Protein AF-A0A9X2M9E7-F1 (afdb_monomer_lite)

Radius of gyration: 37.46 Å; chains: 1; bounding box: 114×70×85 Å

Structure (mmCIF, N/CA/C/O backbone):
data_AF-A0A9X2M9E7-F1
#
_entry.id   AF-A0A9X2M9E7-F1
#
loop_
_atom_site.group_PDB
_atom_site.id
_atom_site.type_symbol
_atom_site.label_atom_id
_atom_site.label_alt_id
_atom_site.label_comp_id
_atom_site.label_asym_id
_atom_site.label_entity_id
_atom_site.label_seq_id
_atom_site.pdbx_PDB_ins_code
_atom_site.Cartn_x
_atom_site.Cartn_y
_atom_site.Cartn_z
_atom_site.occupancy
_atom_site.B_iso_or_equiv
_atom_site.auth_seq_id
_atom_site.auth_comp_id
_atom_site.auth_asym_id
_atom_site.auth_atom_id
_atom_site.pdbx_PDB_model_num
ATOM 1 N N . MET A 1 1 ? 12.860 -23.057 -0.810 1.00 58.31 1 MET A N 1
ATOM 2 C CA . MET A 1 1 ? 12.797 -21.953 0.177 1.00 58.31 1 MET A CA 1
ATOM 3 C C . MET A 1 1 ? 12.255 -20.711 -0.508 1.00 58.31 1 MET A C 1
ATOM 5 O O . MET A 1 1 ? 12.483 -20.559 -1.701 1.00 58.31 1 MET A O 1
ATOM 9 N N . LYS A 1 2 ? 11.505 -19.858 0.196 1.00 61.06 2 LYS A N 1
ATOM 10 C CA . LYS A 1 2 ? 10.948 -18.633 -0.393 1.00 61.06 2 LYS A CA 1
ATOM 11 C C . LYS A 1 2 ? 12.079 -17.612 -0.571 1.00 61.06 2 LYS A C 1
ATOM 13 O O . LYS A 1 2 ? 12.650 -17.174 0.416 1.00 61.06 2 LYS A O 1
ATOM 18 N N . TYR A 1 3 ? 12.412 -17.268 -1.815 1.00 82.88 3 TYR A N 1
ATOM 19 C CA . TYR A 1 3 ? 13.496 -16.324 -2.141 1.00 82.88 3 TYR A CA 1
ATOM 20 C C . TYR A 1 3 ? 13.082 -14.849 -2.007 1.00 82.88 3 TYR A C 1
ATOM 22 O O . TYR A 1 3 ? 13.925 -13.951 -2.078 1.00 82.88 3 TYR A O 1
ATOM 30 N N . THR A 1 4 ? 11.784 -14.598 -1.813 1.00 89.44 4 THR A N 1
ATOM 31 C CA . THR A 1 4 ? 11.206 -13.260 -1.712 1.00 89.44 4 THR A CA 1
ATOM 32 C C . THR A 1 4 ? 10.439 -13.057 -0.409 1.00 89.44 4 THR A C 1
ATOM 34 O O . THR A 1 4 ? 9.722 -13.942 0.066 1.00 89.44 4 THR A O 1
ATOM 37 N N . ILE A 1 5 ? 10.555 -11.857 0.154 1.00 91.25 5 ILE A N 1
ATOM 38 C CA . ILE A 1 5 ? 9.806 -11.391 1.326 1.00 91.25 5 ILE A CA 1
ATOM 39 C C . ILE A 1 5 ? 9.045 -10.140 0.902 1.00 91.25 5 ILE A C 1
ATOM 41 O O . ILE A 1 5 ? 9.635 -9.241 0.310 1.00 91.25 5 ILE A O 1
ATOM 45 N N . GLU A 1 6 ? 7.729 -10.118 1.125 1.00 90.75 6 GLU A N 1
ATOM 46 C CA . GLU A 1 6 ? 6.839 -9.043 0.651 1.00 90.75 6 GLU A CA 1
ATOM 47 C C . GLU A 1 6 ? 6.949 -8.749 -0.865 1.00 90.75 6 GLU A C 1
ATOM 49 O O . GLU A 1 6 ? 6.710 -7.644 -1.342 1.00 90.75 6 GLU A O 1
ATOM 54 N N . GLY A 1 7 ? 7.335 -9.754 -1.660 1.00 89.19 7 GLY A N 1
ATOM 55 C CA . GLY A 1 7 ? 7.556 -9.608 -3.104 1.00 89.19 7 GLY A CA 1
ATOM 56 C C . GLY A 1 7 ? 8.903 -8.986 -3.495 1.00 89.19 7 GLY A C 1
ATOM 57 O O . GLY A 1 7 ? 9.123 -8.753 -4.680 1.00 89.19 7 GLY A O 1
ATOM 58 N N . PHE A 1 8 ? 9.808 -8.762 -2.539 1.00 93.12 8 PHE A N 1
ATOM 59 C CA . PHE A 1 8 ? 11.168 -8.274 -2.779 1.00 93.12 8 PHE A CA 1
ATOM 60 C C . PHE A 1 8 ? 12.196 -9.392 -2.632 1.00 93.12 8 PHE A C 1
ATOM 62 O O . PHE A 1 8 ? 12.058 -10.266 -1.775 1.00 93.12 8 PHE A O 1
ATOM 69 N N . ASN A 1 9 ? 13.248 -9.354 -3.449 1.00 91.94 9 ASN A N 1
ATOM 70 C CA . ASN A 1 9 ? 14.353 -10.301 -3.393 1.00 91.94 9 ASN A CA 1
ATOM 71 C C . ASN A 1 9 ? 15.085 -10.183 -2.045 1.00 91.94 9 ASN A C 1
ATOM 73 O O . ASN A 1 9 ? 15.635 -9.131 -1.705 1.00 91.94 9 ASN A O 1
ATOM 77 N N . GLN A 1 10 ? 15.105 -11.278 -1.279 1.00 91.00 10 GLN A N 1
ATOM 78 C CA . GLN A 1 10 ? 15.630 -11.286 0.087 1.00 91.00 10 GLN A CA 1
ATOM 79 C C . GLN A 1 10 ? 17.121 -10.929 0.140 1.00 91.00 10 GLN A C 1
ATOM 81 O O . GLN A 1 10 ? 17.551 -10.189 1.025 1.00 91.00 10 GLN A O 1
ATOM 86 N N . ARG A 1 11 ? 17.918 -11.410 -0.821 1.00 90.25 11 ARG A N 1
ATOM 87 C CA . ARG A 1 11 ? 19.362 -11.142 -0.874 1.00 90.25 11 ARG A CA 1
ATOM 88 C C . ARG A 1 11 ? 19.640 -9.660 -1.112 1.00 90.25 11 ARG A C 1
ATOM 90 O O . ARG A 1 11 ? 20.498 -9.085 -0.444 1.00 90.25 11 ARG A O 1
ATOM 97 N N . ASN A 1 12 ? 18.890 -9.034 -2.015 1.00 91.62 12 ASN A N 1
ATOM 98 C CA . ASN A 1 12 ? 19.048 -7.612 -2.323 1.00 91.62 12 ASN A CA 1
ATOM 99 C C . ASN A 1 12 ? 18.533 -6.725 -1.181 1.00 91.62 12 ASN A C 1
ATOM 101 O O . ASN A 1 12 ? 19.152 -5.708 -0.873 1.00 91.62 12 ASN A O 1
ATOM 105 N N . ALA A 1 13 ? 17.462 -7.136 -0.495 1.00 92.62 13 ALA A N 1
ATOM 106 C CA . ALA A 1 13 ? 16.990 -6.464 0.714 1.00 92.62 13 ALA A CA 1
ATOM 107 C C . ALA A 1 13 ? 18.061 -6.461 1.820 1.00 92.62 13 ALA A C 1
ATOM 109 O O . ALA A 1 13 ? 18.354 -5.403 2.381 1.00 92.62 13 ALA A O 1
ATOM 110 N N . ILE A 1 14 ? 18.711 -7.608 2.062 1.00 92.44 14 ILE A N 1
ATOM 111 C CA . ILE A 1 14 ? 19.824 -7.727 3.017 1.00 92.44 14 ILE A CA 1
ATOM 112 C C . ILE A 1 14 ? 20.997 -6.831 2.601 1.00 92.44 14 ILE A C 1
ATOM 114 O O . ILE A 1 14 ? 21.521 -6.095 3.433 1.00 92.44 14 ILE A O 1
ATOM 118 N N . ALA A 1 15 ? 21.375 -6.829 1.317 1.00 91.69 15 ALA A N 1
ATOM 119 C CA . ALA A 1 15 ? 22.463 -5.986 0.808 1.00 91.69 15 ALA A CA 1
ATOM 120 C C . ALA A 1 15 ? 22.195 -4.480 0.997 1.00 91.69 15 ALA A C 1
ATOM 122 O O . ALA A 1 15 ? 23.121 -3.698 1.204 1.00 91.69 15 ALA A O 1
ATOM 123 N N . LEU A 1 16 ? 20.927 -4.066 0.964 1.00 92.12 16 LEU A N 1
ATOM 124 C CA . LEU A 1 16 ? 20.515 -2.687 1.231 1.00 92.12 16 LEU A CA 1
ATOM 125 C C . LEU A 1 16 ? 20.351 -2.381 2.730 1.00 92.12 16 LEU A C 1
ATOM 127 O O . LEU A 1 16 ? 20.231 -1.206 3.098 1.00 92.12 16 LEU A O 1
ATOM 131 N N . GLY A 1 17 ? 20.401 -3.401 3.591 1.00 93.50 17 GLY A N 1
ATOM 132 C CA . GLY A 1 17 ? 20.193 -3.306 5.035 1.00 93.50 17 GLY A CA 1
ATOM 133 C C . GLY A 1 17 ? 18.723 -3.165 5.438 1.00 93.50 17 GLY A C 1
ATOM 134 O O . GLY A 1 17 ? 18.443 -2.639 6.513 1.00 93.50 17 GLY A O 1
ATOM 135 N N . LEU A 1 18 ? 17.785 -3.562 4.575 1.00 95.19 18 LEU A N 1
ATOM 136 C CA . LEU A 1 18 ? 16.352 -3.468 4.856 1.00 95.19 18 LEU A CA 1
ATOM 137 C C . LEU A 1 18 ? 15.923 -4.585 5.809 1.00 95.19 18 LEU A C 1
ATOM 139 O O . LEU A 1 18 ? 16.242 -5.755 5.587 1.00 95.19 18 LEU A O 1
ATOM 143 N N . ASN A 1 19 ? 15.189 -4.220 6.857 1.00 93.81 19 ASN A N 1
ATOM 144 C CA . ASN A 1 19 ? 14.591 -5.174 7.788 1.00 93.81 19 ASN A CA 1
ATOM 145 C C . ASN A 1 19 ? 13.160 -5.561 7.354 1.00 93.81 19 ASN A C 1
ATOM 147 O O . ASN A 1 19 ? 12.635 -5.065 6.359 1.00 93.81 19 ASN A O 1
ATOM 151 N N . SER A 1 20 ? 12.509 -6.457 8.098 1.00 92.25 20 SER A N 1
ATOM 152 C CA . SER A 1 20 ? 11.133 -6.877 7.801 1.00 92.25 20 SER A CA 1
ATOM 153 C C . SER A 1 20 ? 10.124 -5.724 7.865 1.00 92.25 20 SER A C 1
ATOM 155 O O . SER A 1 20 ? 9.244 -5.649 7.014 1.00 92.25 20 SER A O 1
ATOM 157 N N . GLU A 1 21 ? 10.264 -4.800 8.819 1.00 93.69 21 GLU A N 1
ATOM 158 C CA . GLU A 1 21 ? 9.383 -3.628 8.944 1.00 93.69 21 GLU A CA 1
ATOM 159 C C . GLU A 1 21 ? 9.506 -2.683 7.737 1.00 93.69 21 GLU A C 1
ATOM 161 O O . GLU A 1 21 ? 8.500 -2.175 7.238 1.00 93.69 21 GLU A O 1
ATOM 166 N N . ASP A 1 22 ? 10.730 -2.485 7.238 1.00 94.75 22 ASP A N 1
ATOM 167 C CA . ASP A 1 22 ? 11.029 -1.687 6.051 1.00 94.75 22 ASP A CA 1
ATOM 168 C C . ASP A 1 22 ? 10.346 -2.293 4.820 1.00 94.75 22 ASP A C 1
ATOM 170 O O . ASP A 1 22 ? 9.753 -1.568 4.020 1.00 94.75 22 ASP A O 1
ATOM 174 N N . LEU A 1 23 ? 10.409 -3.623 4.675 1.00 94.75 23 LEU A N 1
ATOM 175 C CA . LEU A 1 23 ? 9.797 -4.342 3.557 1.00 94.75 23 LEU A CA 1
ATOM 176 C C . LEU A 1 23 ? 8.268 -4.307 3.616 1.00 94.75 23 LEU A C 1
ATOM 178 O O . LEU A 1 23 ? 7.643 -4.096 2.580 1.00 94.75 23 LEU A O 1
ATOM 182 N N . VAL A 1 24 ? 7.670 -4.439 4.804 1.00 94.62 24 VAL A N 1
ATOM 183 C CA . VAL A 1 24 ? 6.215 -4.305 4.992 1.00 94.62 24 VAL A CA 1
ATOM 184 C C . VAL A 1 24 ? 5.750 -2.899 4.610 1.00 94.62 24 VAL A C 1
ATOM 186 O O . VAL A 1 24 ? 4.804 -2.752 3.834 1.00 94.62 24 VAL A O 1
ATOM 189 N N . LEU A 1 25 ? 6.441 -1.851 5.079 1.00 94.00 25 LEU A N 1
ATOM 190 C CA . LEU A 1 25 ? 6.093 -0.472 4.721 1.00 94.00 25 LEU A CA 1
ATOM 191 C C . LEU A 1 25 ? 6.273 -0.221 3.220 1.00 94.00 25 LEU A C 1
ATOM 193 O O . LEU A 1 25 ? 5.420 0.406 2.587 1.00 94.00 25 LEU A O 1
ATOM 197 N N . LEU A 1 26 ? 7.374 -0.706 2.640 1.00 94.25 26 LEU A N 1
ATOM 198 C CA . LEU A 1 26 ? 7.638 -0.570 1.211 1.00 94.25 26 LEU A CA 1
ATOM 199 C C . LEU A 1 26 ? 6.573 -1.284 0.380 1.00 94.25 26 LEU A C 1
ATOM 201 O O . LEU A 1 26 ? 6.133 -0.742 -0.633 1.00 94.25 26 LEU A O 1
ATOM 205 N N . ARG A 1 27 ? 6.140 -2.473 0.807 1.00 93.94 27 ARG A N 1
ATOM 206 C CA . ARG A 1 27 ? 5.112 -3.234 0.104 1.00 93.94 27 ARG A CA 1
ATOM 207 C C . ARG A 1 27 ? 3.782 -2.507 0.104 1.00 93.94 27 ARG A C 1
ATOM 209 O O . ARG A 1 27 ? 3.240 -2.255 -0.970 1.00 93.94 27 ARG A O 1
ATOM 216 N N . TRP A 1 28 ? 3.335 -2.087 1.284 1.00 92.88 28 TRP A N 1
ATOM 217 C CA . TRP A 1 28 ? 2.144 -1.259 1.431 1.00 92.88 28 TRP A CA 1
ATOM 218 C C . TRP A 1 28 ? 2.205 -0.021 0.533 1.00 92.88 28 TRP A C 1
ATOM 220 O O . TRP A 1 28 ? 1.253 0.275 -0.180 1.00 92.88 28 TRP A O 1
ATOM 230 N N . PHE A 1 29 ? 3.351 0.666 0.481 1.00 91.38 29 PHE A N 1
ATOM 231 C CA . PHE A 1 29 ? 3.513 1.840 -0.375 1.00 91.38 29 PHE A CA 1
ATOM 232 C C . PHE A 1 29 ? 3.374 1.504 -1.868 1.00 91.38 29 PHE A C 1
ATOM 234 O O . PHE A 1 29 ? 2.760 2.261 -2.617 1.00 91.38 29 PHE A O 1
ATOM 241 N N . VAL A 1 30 ? 3.949 0.389 -2.325 1.00 89.94 30 VAL A N 1
ATOM 242 C CA . VAL A 1 30 ? 3.883 -0.044 -3.732 1.00 89.94 30 VAL A CA 1
ATOM 243 C C . VAL A 1 30 ? 2.468 -0.432 -4.148 1.00 89.94 30 VAL A C 1
ATOM 245 O O . VAL A 1 30 ? 2.085 -0.154 -5.288 1.00 89.94 30 VAL A O 1
ATOM 248 N N . ASP A 1 31 ? 1.714 -1.053 -3.246 1.00 87.12 31 ASP A N 1
ATOM 249 C CA . ASP A 1 31 ? 0.319 -1.405 -3.485 1.00 87.12 31 ASP A CA 1
ATOM 250 C C . ASP A 1 31 ? -0.552 -0.138 -3.480 1.00 87.12 31 ASP A C 1
ATOM 252 O O . ASP A 1 31 ? -1.296 0.113 -4.430 1.00 87.12 31 ASP A O 1
ATOM 256 N N . PHE A 1 32 ? -0.365 0.731 -2.483 1.00 83.50 32 PHE A N 1
ATOM 257 C CA . PHE A 1 32 ? -1.168 1.937 -2.301 1.00 83.50 32 PHE A CA 1
ATOM 258 C C . PHE A 1 32 ? -0.888 3.032 -3.340 1.00 83.50 32 PHE A C 1
ATOM 260 O O . PHE A 1 32 ? -1.804 3.719 -3.769 1.00 83.50 32 PHE A O 1
ATOM 267 N N . LYS A 1 33 ? 0.344 3.190 -3.842 1.00 80.62 33 LYS A N 1
ATOM 268 C CA . LYS A 1 33 ? 0.655 4.243 -4.836 1.00 80.62 33 LYS A CA 1
ATOM 269 C C . LYS A 1 33 ? -0.115 4.105 -6.157 1.00 80.62 33 LYS A C 1
ATOM 271 O O . LYS A 1 33 ? -0.141 5.048 -6.944 1.00 80.62 33 LYS A O 1
ATOM 276 N N . ASN A 1 34 ? -0.639 2.913 -6.454 1.00 74.56 34 ASN A N 1
ATOM 277 C CA . ASN A 1 34 ? -1.406 2.656 -7.673 1.00 74.56 34 ASN A CA 1
ATOM 278 C C . ASN A 1 34 ? -2.901 2.969 -7.495 1.00 74.56 34 ASN A C 1
ATOM 280 O O . ASN A 1 34 ? -3.636 2.913 -8.479 1.00 74.56 34 ASN A O 1
ATOM 284 N N . THR A 1 35 ? -3.353 3.289 -6.278 1.00 74.75 35 THR A N 1
ATOM 285 C CA . THR A 1 35 ? -4.741 3.678 -6.015 1.00 74.75 35 THR A CA 1
ATOM 286 C C . THR A 1 35 ? -4.972 5.144 -6.394 1.00 74.75 35 THR A C 1
ATOM 288 O O . THR A 1 35 ? -4.048 5.963 -6.435 1.00 74.75 35 THR A O 1
ATOM 291 N N . SER A 1 36 ? -6.224 5.495 -6.692 1.00 68.12 36 SER A N 1
ATOM 292 C CA . SER A 1 36 ? -6.645 6.881 -6.947 1.00 68.12 36 SER A CA 1
ATOM 293 C C . SER A 1 36 ? -6.604 7.767 -5.701 1.00 68.12 36 SER A C 1
ATOM 295 O O . SER A 1 36 ? -6.618 8.991 -5.821 1.00 68.12 36 SER A O 1
ATOM 297 N N . ASP A 1 37 ? -6.539 7.159 -4.518 1.00 69.81 37 ASP A N 1
ATOM 298 C CA . ASP A 1 37 ? -6.796 7.830 -3.242 1.00 69.81 37 ASP A CA 1
ATOM 299 C C . ASP A 1 37 ? -5.555 8.556 -2.710 1.00 69.81 37 ASP A C 1
ATOM 301 O O . ASP A 1 37 ? -5.633 9.438 -1.848 1.00 69.81 37 ASP A O 1
ATOM 305 N N . MET A 1 38 ? -4.381 8.225 -3.250 1.00 77.25 38 MET A N 1
ATOM 306 C CA . MET A 1 38 ? -3.129 8.829 -2.834 1.00 77.25 38 MET A CA 1
ATOM 307 C C . MET A 1 38 ? -2.921 10.192 -3.505 1.00 77.25 38 MET A C 1
ATOM 309 O O . MET A 1 38 ? -2.736 10.307 -4.719 1.00 77.25 38 MET A O 1
ATOM 313 N N . LYS A 1 39 ? -2.864 11.255 -2.692 1.00 75.75 39 LYS A N 1
ATOM 314 C CA . LYS A 1 39 ? -2.493 12.594 -3.172 1.00 75.75 39 LYS A CA 1
ATOM 315 C C . LYS A 1 39 ? -1.097 12.544 -3.794 1.00 75.75 39 LYS A C 1
ATOM 317 O O . LYS A 1 39 ? -0.102 12.302 -3.108 1.00 75.75 39 LYS A O 1
ATOM 322 N N . LYS A 1 40 ? -1.020 12.839 -5.087 1.00 79.19 40 LYS A N 1
ATOM 323 C CA . LYS A 1 40 ? 0.205 12.781 -5.889 1.00 79.19 40 LYS A CA 1
ATOM 324 C C . LYS A 1 40 ? 0.592 14.169 -6.398 1.00 79.19 40 LYS A C 1
ATOM 326 O O . LYS A 1 40 ? -0.263 15.015 -6.642 1.00 79.19 40 LYS A O 1
ATOM 331 N N . LYS A 1 41 ? 1.892 14.435 -6.520 1.00 74.06 41 LYS A N 1
ATOM 332 C CA . LYS A 1 41 ? 2.435 15.679 -7.081 1.00 74.06 41 LYS A CA 1
ATOM 333 C C . LYS A 1 41 ? 3.662 15.363 -7.917 1.00 74.06 41 LYS A C 1
ATOM 335 O O . LYS A 1 41 ? 4.597 14.734 -7.421 1.00 74.06 41 LYS A O 1
ATOM 340 N N . TYR A 1 42 ? 3.678 15.868 -9.142 1.00 69.75 42 TYR A N 1
ATOM 341 C CA . TYR A 1 42 ? 4.813 15.725 -10.040 1.00 69.75 42 TYR A CA 1
ATOM 342 C C . TYR A 1 42 ? 6.037 16.529 -9.574 1.00 69.75 42 TYR A C 1
ATOM 344 O O . TYR A 1 42 ? 5.935 17.708 -9.210 1.00 69.75 42 TYR A O 1
ATOM 352 N N . ILE A 1 43 ? 7.211 15.898 -9.620 1.00 64.44 43 ILE A N 1
ATOM 353 C CA . ILE A 1 43 ? 8.504 16.494 -9.282 1.00 64.44 43 ILE A CA 1
ATOM 354 C C . ILE A 1 43 ? 9.248 16.834 -10.569 1.00 64.44 43 ILE A C 1
ATOM 356 O O . ILE A 1 43 ? 9.837 15.962 -11.200 1.00 64.44 43 ILE A O 1
ATOM 360 N N . LYS A 1 44 ? 9.323 18.121 -10.926 1.00 59.38 44 LYS A N 1
ATOM 361 C CA . LYS A 1 44 ? 10.027 18.556 -12.149 1.00 59.38 44 LYS A CA 1
ATOM 362 C C . LYS A 1 44 ? 11.516 18.175 -12.181 1.00 59.38 44 LYS A C 1
ATOM 364 O O . LYS A 1 44 ? 12.020 17.845 -13.244 1.00 59.38 44 LYS A O 1
ATOM 369 N N . HIS A 1 45 ? 12.215 18.221 -11.043 1.00 62.72 45 HIS A N 1
ATOM 370 C CA . HIS A 1 45 ? 13.659 17.945 -10.983 1.00 62.72 45 HIS A CA 1
ATOM 371 C C . HIS A 1 45 ? 13.998 16.447 -10.937 1.00 62.72 45 HIS A C 1
ATOM 373 O O . HIS A 1 45 ? 15.009 16.046 -11.498 1.00 62.72 45 HIS A O 1
ATOM 379 N N . ALA A 1 46 ? 13.155 15.621 -10.308 1.00 55.38 46 ALA A N 1
ATOM 380 C CA . ALA A 1 46 ? 13.309 14.164 -10.304 1.00 55.38 46 ALA A CA 1
ATOM 381 C C . ALA A 1 46 ? 12.627 13.498 -11.514 1.00 55.38 46 ALA A C 1
ATOM 383 O O . ALA A 1 46 ? 12.859 12.323 -11.778 1.00 55.38 46 ALA A O 1
ATOM 384 N N . ASN A 1 47 ? 11.802 14.254 -12.252 1.00 65.44 47 ASN A N 1
ATOM 385 C CA . ASN A 1 47 ? 10.967 13.776 -13.352 1.00 65.44 47 ASN A CA 1
ATOM 386 C C . ASN A 1 47 ? 10.145 12.535 -12.949 1.00 65.44 47 ASN A C 1
ATOM 388 O O . ASN A 1 47 ? 10.052 11.564 -13.700 1.00 65.44 47 ASN A O 1
ATOM 392 N N . ASP A 1 48 ? 9.592 12.562 -11.738 1.00 66.94 48 ASP A N 1
ATOM 393 C CA . ASP A 1 48 ? 8.863 11.441 -11.146 1.00 66.94 48 ASP A CA 1
ATOM 394 C C . ASP A 1 48 ? 7.672 11.936 -10.312 1.00 66.94 48 ASP A C 1
ATOM 396 O O . ASP A 1 48 ? 7.583 13.118 -9.958 1.00 66.94 48 ASP A O 1
ATOM 400 N N . MET A 1 49 ? 6.746 11.033 -10.003 1.00 71.31 49 MET A N 1
ATOM 401 C CA . MET A 1 49 ? 5.614 11.291 -9.122 1.00 71.31 49 MET A CA 1
ATOM 402 C C . MET A 1 49 ? 6.040 11.087 -7.675 1.00 71.31 49 MET A C 1
ATOM 404 O O . MET A 1 49 ? 6.461 10.002 -7.277 1.00 71.31 49 MET A O 1
ATOM 408 N N . GLY A 1 50 ? 5.900 12.134 -6.869 1.00 75.69 50 GLY A N 1
ATOM 409 C CA . GLY A 1 50 ? 5.933 11.984 -5.425 1.00 75.69 50 GLY A CA 1
ATOM 410 C C . GLY A 1 50 ? 4.527 11.905 -4.856 1.00 75.69 50 GLY A C 1
ATOM 411 O O . GLY A 1 50 ? 3.572 12.458 -5.407 1.00 75.69 50 GLY A O 1
ATOM 412 N N . TYR A 1 51 ? 4.421 11.230 -3.726 1.00 84.44 51 TYR A N 1
ATOM 413 C CA . TYR A 1 51 ? 3.168 10.898 -3.083 1.00 84.44 51 TYR A CA 1
ATOM 414 C C . TYR A 1 51 ? 3.164 11.416 -1.653 1.00 84.44 51 TYR A C 1
ATOM 416 O O . TYR A 1 51 ? 4.191 11.419 -0.969 1.00 84.44 51 TYR A O 1
ATOM 424 N N . TRP A 1 52 ? 1.996 11.856 -1.206 1.00 83.50 52 TRP A N 1
ATOM 425 C CA . TRP A 1 52 ? 1.778 12.290 0.162 1.00 83.50 52 TRP A CA 1
ATOM 426 C C . TRP A 1 52 ? 1.238 11.133 0.995 1.00 83.50 52 TRP A C 1
ATOM 428 O O . TRP A 1 52 ? 0.140 10.640 0.755 1.00 83.50 52 TRP A O 1
ATOM 438 N N . ILE A 1 53 ? 2.009 10.724 1.996 1.00 83.62 53 ILE A N 1
ATOM 439 C CA . ILE A 1 53 ? 1.616 9.709 2.972 1.00 83.62 53 ILE A CA 1
ATOM 440 C C . ILE A 1 53 ? 1.109 10.422 4.225 1.00 83.62 53 ILE A C 1
ATOM 442 O O . ILE A 1 53 ? 1.858 11.165 4.864 1.00 83.62 53 ILE A O 1
ATOM 446 N N . SER A 1 54 ? -0.149 10.194 4.596 1.00 83.88 54 SER A N 1
ATOM 447 C CA . SER A 1 54 ? -0.686 10.635 5.887 1.00 83.88 54 SER A CA 1
ATOM 448 C C . SER A 1 54 ? -0.218 9.690 6.994 1.00 83.88 54 SER A C 1
ATOM 450 O O . SER A 1 54 ? -0.462 8.487 6.914 1.00 83.88 54 SER A O 1
ATOM 452 N N . TYR A 1 55 ? 0.415 10.223 8.048 1.00 84.44 55 TYR A N 1
ATOM 453 C CA . TYR A 1 55 ? 0.804 9.410 9.211 1.00 84.44 55 TYR A CA 1
ATOM 454 C C . TYR A 1 55 ? -0.397 8.687 9.830 1.00 84.44 55 TYR A C 1
ATOM 456 O O . TYR A 1 55 ? -0.272 7.527 10.195 1.00 84.44 55 TYR A O 1
ATOM 464 N N . SER A 1 56 ? -1.542 9.365 9.960 1.00 82.56 56 SER A N 1
ATOM 465 C CA . SER A 1 56 ? -2.727 8.783 10.599 1.00 82.56 56 SER A CA 1
ATOM 466 C C . SER A 1 56 ? -3.271 7.598 9.805 1.00 82.56 56 SER A C 1
ATOM 468 O O . SER A 1 56 ? -3.567 6.566 10.391 1.00 82.56 56 SER A O 1
ATOM 470 N N . TYR A 1 57 ? -3.331 7.734 8.478 1.00 85.94 57 TYR A N 1
ATOM 471 C CA . TYR A 1 57 ? -3.805 6.670 7.595 1.00 85.94 57 TYR A CA 1
ATOM 472 C C . TYR A 1 57 ? -2.861 5.460 7.624 1.00 85.94 57 TYR A C 1
ATOM 474 O O . TYR A 1 57 ? -3.298 4.334 7.810 1.00 85.94 57 TYR A O 1
ATOM 482 N N . LEU A 1 58 ? -1.545 5.694 7.565 1.00 87.62 58 LEU A N 1
ATOM 483 C CA . LEU A 1 58 ? -0.556 4.615 7.639 1.00 87.62 58 LEU A CA 1
ATOM 484 C C . LEU A 1 58 ? -0.605 3.849 8.975 1.00 87.62 58 LEU A C 1
ATOM 486 O O . LEU A 1 58 ? -0.369 2.646 8.994 1.00 87.62 58 LEU A O 1
ATOM 490 N N . ILE A 1 59 ? -0.913 4.528 10.087 1.00 87.19 59 ILE A N 1
ATOM 491 C CA . ILE A 1 59 ? -1.078 3.881 11.401 1.00 87.19 59 ILE A CA 1
ATOM 492 C C . ILE A 1 59 ? -2.304 2.962 11.423 1.00 87.19 59 ILE A C 1
ATOM 494 O O . ILE A 1 59 ? -2.233 1.887 12.009 1.00 87.19 59 ILE A O 1
ATOM 498 N N . GLN A 1 60 ? -3.399 3.372 10.779 1.00 84.88 60 GLN A N 1
ATOM 499 C CA . GLN A 1 60 ? -4.629 2.579 10.686 1.00 84.88 60 GLN A CA 1
ATOM 500 C C . GLN A 1 60 ? -4.465 1.355 9.779 1.00 84.88 60 GLN A C 1
ATOM 502 O O . GLN A 1 60 ? -4.936 0.280 10.127 1.00 84.88 60 GLN A O 1
ATOM 507 N N . GLU A 1 61 ? -3.778 1.512 8.647 1.00 87.38 61 GLU A N 1
ATOM 508 C CA . GLU A 1 61 ? -3.596 0.448 7.651 1.00 87.38 61 GLU A CA 1
ATOM 509 C C . GLU A 1 61 ? -2.543 -0.593 8.056 1.00 87.38 61 GLU A C 1
ATOM 511 O O . GLU A 1 61 ? -2.649 -1.763 7.698 1.00 87.38 61 GLU A O 1
ATOM 516 N N . LEU A 1 62 ? -1.509 -0.187 8.801 1.00 88.44 62 LEU A N 1
ATOM 517 C CA . LEU A 1 62 ? -0.409 -1.068 9.208 1.00 88.44 62 LEU A CA 1
ATOM 518 C C . LEU A 1 62 ? -0.286 -1.179 10.733 1.00 88.44 62 LEU A C 1
ATOM 520 O O . LEU A 1 62 ? 0.795 -0.916 11.273 1.00 88.44 62 LEU A O 1
ATOM 524 N N . PRO A 1 63 ? -1.334 -1.623 11.454 1.00 85.75 63 PRO A N 1
ATOM 525 C CA . PRO A 1 63 ? -1.280 -1.750 12.907 1.00 85.75 63 PRO A CA 1
ATOM 526 C C . PRO A 1 63 ? -0.190 -2.736 13.342 1.00 85.75 63 PRO A C 1
ATOM 528 O O . PRO A 1 63 ? 0.420 -2.550 14.382 1.00 85.75 63 PRO A O 1
ATOM 531 N N . ILE A 1 64 ? 0.156 -3.729 12.517 1.00 85.75 64 ILE A N 1
ATOM 532 C CA . ILE A 1 64 ? 1.240 -4.679 12.813 1.00 85.75 64 ILE A CA 1
ATOM 533 C C . ILE A 1 64 ? 2.616 -4.009 12.975 1.00 85.75 64 ILE A C 1
ATOM 535 O O . ILE A 1 64 ? 3.456 -4.493 13.731 1.00 85.75 64 ILE A O 1
ATOM 539 N N . LEU A 1 65 ? 2.855 -2.869 12.311 1.00 87.06 65 LEU A N 1
ATOM 540 C CA . LEU A 1 65 ? 4.088 -2.096 12.493 1.00 87.06 65 LEU A CA 1
ATOM 541 C C . LEU A 1 65 ? 4.096 -1.327 13.814 1.00 87.06 65 LEU A C 1
ATOM 543 O O . LEU A 1 65 ? 5.149 -0.857 14.251 1.00 87.06 65 LEU A O 1
ATOM 547 N N . PHE A 1 66 ? 2.951 -1.188 14.466 1.00 85.00 66 PHE A N 1
ATOM 548 C CA . PHE A 1 66 ? 2.781 -0.415 15.680 1.00 85.00 66 PHE A CA 1
ATOM 549 C C . PHE A 1 66 ? 2.227 -1.337 16.747 1.00 85.00 66 PHE A C 1
ATOM 551 O O . PHE A 1 66 ? 1.021 -1.514 16.843 1.00 85.00 66 PHE A O 1
ATOM 558 N N . SER A 1 67 ? 3.106 -1.905 17.575 1.00 67.62 67 SER A N 1
ATOM 559 C CA . SER A 1 67 ? 2.678 -2.650 18.758 1.00 67.62 67 SER A CA 1
ATOM 560 C C . SER A 1 67 ? 1.583 -1.846 19.462 1.00 67.62 67 SER A C 1
ATOM 562 O O . SER A 1 67 ? 1.848 -0.719 19.898 1.00 67.62 67 SER A O 1
ATOM 564 N N . ALA A 1 68 ? 0.352 -2.379 19.502 1.00 58.88 68 ALA A N 1
ATOM 565 C CA . ALA A 1 68 ? -0.695 -1.852 20.367 1.00 58.88 68 ALA A CA 1
ATOM 566 C C . ALA A 1 68 ? -0.034 -1.651 21.728 1.00 58.88 68 ALA A C 1
ATOM 568 O O . ALA A 1 68 ? 0.700 -2.543 22.158 1.00 58.88 68 ALA A O 1
ATOM 569 N N . ASN A 1 69 ? -0.143 -0.446 22.301 1.00 54.38 69 ASN A N 1
ATOM 570 C CA . ASN A 1 69 ? 0.590 -0.062 23.509 1.00 54.38 69 ASN A CA 1
ATOM 571 C C . ASN A 1 69 ? 0.639 -1.262 24.473 1.00 54.38 69 ASN A C 1
ATOM 573 O O . ASN A 1 69 ? -0.412 -1.619 25.001 1.00 54.38 69 ASN A O 1
ATOM 577 N N . PRO A 1 70 ? 1.808 -1.886 24.721 1.00 48.34 70 PRO A N 1
ATOM 578 C CA . PRO A 1 70 ? 1.885 -3.158 25.449 1.00 48.34 70 PRO A CA 1
ATOM 579 C C . PRO A 1 70 ? 1.451 -3.051 26.919 1.00 48.34 70 PRO A C 1
ATOM 581 O O . PRO A 1 70 ? 1.561 -4.012 27.666 1.00 48.34 70 PRO A O 1
ATOM 584 N N . GLN A 1 71 ? 0.993 -1.874 27.353 1.00 50.91 71 GLN A N 1
ATOM 585 C CA . GLN A 1 71 ? 0.528 -1.623 28.709 1.00 50.91 71 GLN A CA 1
ATOM 586 C C . GLN A 1 71 ? -0.948 -1.975 28.922 1.00 50.91 71 GLN A C 1
ATOM 588 O O . GLN A 1 71 ? -1.332 -2.139 30.074 1.00 50.91 71 GLN A O 1
ATOM 593 N N . TYR A 1 72 ? -1.766 -2.115 27.871 1.00 51.88 72 TYR A N 1
ATOM 594 C CA . TYR A 1 72 ? -3.203 -2.333 28.051 1.00 51.88 72 TYR A CA 1
ATOM 595 C C . TYR A 1 72 ? -3.734 -3.387 27.077 1.00 51.88 72 TYR A C 1
ATOM 597 O O . TYR A 1 72 ? -3.783 -3.167 25.867 1.00 51.88 72 TYR A O 1
ATOM 605 N N . THR A 1 73 ? -4.131 -4.542 27.621 1.00 51.66 73 THR A N 1
ATOM 606 C CA . THR A 1 73 ? -5.112 -5.421 26.976 1.00 51.66 73 THR A CA 1
ATOM 607 C C . THR A 1 73 ? -6.406 -4.624 26.799 1.00 51.66 73 THR A C 1
ATOM 609 O O . THR A 1 73 ? -6.660 -3.681 27.550 1.00 51.66 73 THR A O 1
ATOM 612 N N . VAL A 1 74 ? -7.201 -4.954 25.781 1.00 54.56 74 VAL A N 1
ATOM 613 C CA . VAL A 1 74 ? -8.423 -4.216 25.393 1.00 54.56 74 VAL A CA 1
ATOM 614 C C . VAL A 1 74 ? -9.335 -3.927 26.604 1.00 54.56 74 VAL A C 1
ATOM 616 O O . VAL A 1 74 ? -9.880 -2.834 26.721 1.00 54.56 74 VAL A O 1
ATOM 619 N N . GLU A 1 75 ? -9.364 -4.841 27.576 1.00 57.47 75 GLU A N 1
ATOM 620 C CA . GLU A 1 75 ? -10.096 -4.762 28.852 1.00 57.47 75 GLU A CA 1
ATOM 621 C C . GLU A 1 75 ? -9.720 -3.563 29.744 1.00 57.47 75 GLU A C 1
ATOM 623 O O . GLU A 1 75 ? -10.567 -3.033 30.460 1.00 57.47 75 GLU A O 1
ATOM 628 N N . ASN A 1 76 ? -8.467 -3.097 29.700 1.00 69.00 76 ASN A N 1
ATOM 629 C CA . ASN A 1 76 ? -8.008 -1.964 30.507 1.00 69.00 76 ASN A CA 1
ATOM 630 C C . ASN A 1 76 ? -8.228 -0.602 29.834 1.00 69.00 76 ASN A C 1
ATOM 632 O O . ASN A 1 76 ? -8.099 0.417 30.505 1.00 69.00 76 ASN A O 1
ATOM 636 N N . TYR A 1 77 ? -8.499 -0.540 28.525 1.00 74.00 77 TYR A N 1
ATOM 637 C CA . TYR A 1 77 ? -8.725 0.745 27.855 1.00 74.00 77 TYR A CA 1
ATOM 638 C C . TYR A 1 77 ? -10.133 1.264 28.136 1.00 74.00 77 TYR A C 1
ATOM 640 O O . TYR A 1 77 ? -10.306 2.442 28.445 1.00 74.00 77 TYR A O 1
ATOM 648 N N . ASP A 1 78 ? -11.140 0.392 28.064 1.00 79.25 78 ASP A N 1
ATOM 649 C CA . ASP A 1 78 ? -12.543 0.796 28.165 1.00 79.25 78 ASP A CA 1
ATOM 650 C C . ASP A 1 78 ? -12.913 1.351 29.542 1.00 79.25 78 ASP A C 1
ATOM 652 O O . ASP A 1 78 ? -13.727 2.276 29.614 1.00 79.25 78 ASP A O 1
ATOM 656 N N . SER A 1 79 ? -12.230 0.893 30.592 1.00 82.44 79 SER A N 1
ATOM 657 C CA . SER A 1 79 ? -12.384 1.347 31.978 1.00 82.44 79 SER A CA 1
ATOM 658 C C . SER A 1 79 ? -11.757 2.718 32.282 1.00 82.44 79 SER A C 1
ATOM 660 O O . SER A 1 79 ? -12.013 3.277 33.348 1.00 82.44 79 SER A O 1
ATOM 662 N N . LEU A 1 80 ? -10.974 3.299 31.363 1.00 81.69 80 LEU A N 1
ATOM 663 C CA . LEU A 1 80 ? -10.332 4.605 31.555 1.00 81.69 80 LEU A CA 1
ATOM 664 C C . LEU A 1 80 ? -11.307 5.778 31.394 1.00 81.69 80 LEU A C 1
ATOM 666 O O . LEU A 1 80 ? -12.223 5.760 30.563 1.00 81.69 80 LEU A O 1
ATOM 670 N N . SER A 1 81 ? -11.034 6.872 32.111 1.00 88.06 81 SER A N 1
ATOM 671 C CA . SER A 1 81 ? -11.737 8.137 31.898 1.00 88.06 81 SER A CA 1
ATOM 672 C C . SER A 1 81 ? -11.431 8.723 30.513 1.00 88.06 81 SER A C 1
ATOM 674 O O . SER A 1 81 ? -10.376 8.486 29.917 1.00 88.06 81 SER A O 1
ATOM 676 N N . ALA A 1 82 ? -12.328 9.568 29.996 1.00 87.38 82 ALA A N 1
ATOM 677 C CA . ALA A 1 82 ? -12.155 10.200 28.684 1.00 87.38 82 ALA A CA 1
ATOM 678 C C . ALA A 1 82 ? -10.831 10.985 28.554 1.00 87.38 82 ALA A C 1
ATOM 680 O O . ALA A 1 82 ? -10.229 11.034 27.480 1.00 87.38 82 ALA A O 1
ATOM 681 N N . LYS A 1 83 ? -10.353 11.585 29.652 1.00 88.94 83 LYS A N 1
ATOM 682 C CA . LYS A 1 83 ? -9.094 12.339 29.671 1.00 88.94 83 LYS A CA 1
ATOM 683 C C . LYS A 1 83 ? -7.881 11.415 29.553 1.00 88.94 83 LYS A C 1
ATOM 685 O O . LYS A 1 83 ? -6.974 11.705 28.777 1.00 88.94 83 LYS A O 1
ATOM 690 N N . GLU A 1 84 ? -7.890 10.300 30.277 1.00 86.31 84 GLU A N 1
ATOM 691 C CA . GLU A 1 84 ? -6.821 9.297 30.236 1.00 86.31 84 GLU A CA 1
ATOM 692 C C . GLU A 1 84 ? -6.736 8.630 28.864 1.00 86.31 84 GLU A C 1
ATOM 694 O O . GLU A 1 84 ? -5.640 8.529 28.312 1.00 86.31 84 GLU A O 1
ATOM 699 N N . LYS A 1 85 ? -7.887 8.280 28.268 1.00 83.75 85 LYS A N 1
ATOM 700 C CA . LYS A 1 85 ? -7.974 7.783 26.884 1.00 83.75 85 LYS A 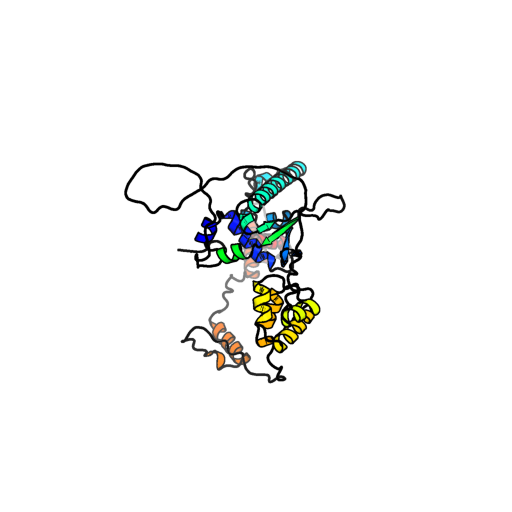CA 1
ATOM 701 C C . LYS A 1 85 ? -7.329 8.766 25.907 1.00 83.75 85 LYS A C 1
ATOM 703 O O . LYS A 1 85 ? -6.413 8.407 25.169 1.00 83.75 85 LYS A O 1
ATOM 708 N N . MET A 1 86 ? -7.718 10.042 25.975 1.00 86.00 86 MET A N 1
ATOM 709 C CA . MET A 1 86 ? -7.186 11.071 25.080 1.00 86.00 86 MET A CA 1
ATOM 710 C C . MET A 1 86 ? -5.664 11.260 25.226 1.00 86.00 86 MET A C 1
ATOM 712 O O . MET A 1 86 ? -4.959 11.447 24.229 1.00 86.00 86 MET A O 1
ATOM 716 N N . ASP A 1 87 ? -5.134 11.250 26.448 1.00 86.19 87 ASP A N 1
ATOM 717 C CA . ASP A 1 87 ? -3.696 11.414 26.678 1.00 86.19 87 ASP A CA 1
ATOM 718 C C . ASP A 1 87 ? -2.899 10.167 26.262 1.00 86.19 87 ASP A C 1
ATOM 720 O O . ASP A 1 87 ? -1.796 10.290 25.708 1.00 86.19 87 ASP A O 1
ATOM 724 N N . LEU A 1 88 ? -3.482 8.977 26.421 1.00 82.38 88 LEU A N 1
ATOM 725 C CA . LEU A 1 88 ? -2.915 7.724 25.936 1.00 82.38 88 LEU A CA 1
ATOM 726 C C . LEU A 1 88 ? -2.837 7.696 24.405 1.00 82.38 88 LEU A C 1
ATOM 728 O O . LEU A 1 88 ? -1.766 7.417 23.856 1.00 82.38 88 LEU A O 1
ATOM 732 N N . ASP A 1 89 ? -3.914 8.067 23.716 1.00 82.62 89 ASP A N 1
ATOM 733 C CA . ASP A 1 89 ? -3.973 8.111 22.251 1.00 82.62 89 ASP A CA 1
ATOM 734 C C . ASP A 1 89 ? -2.960 9.108 21.682 1.00 82.62 89 ASP A C 1
ATOM 736 O O . ASP A 1 89 ? -2.267 8.831 20.694 1.00 82.62 89 ASP A O 1
ATOM 740 N N . LYS A 1 90 ? -2.795 10.266 22.337 1.00 85.19 90 LYS A N 1
ATOM 741 C CA . LYS A 1 90 ? -1.749 11.240 21.984 1.00 85.19 90 LYS A CA 1
ATOM 742 C C . LYS A 1 90 ? -0.354 10.640 22.131 1.00 85.19 90 LYS A C 1
ATOM 744 O O . LYS A 1 90 ? 0.484 10.822 21.240 1.00 85.19 90 LYS A O 1
ATOM 749 N N . LYS A 1 91 ? -0.082 9.938 23.237 1.00 85.62 91 LYS A N 1
ATOM 750 C CA . LYS A 1 91 ? 1.212 9.286 23.496 1.00 85.62 91 LYS A CA 1
ATOM 751 C C . LYS A 1 91 ? 1.493 8.195 22.460 1.00 85.62 91 LYS A C 1
ATOM 753 O O . LYS A 1 91 ? 2.581 8.189 21.879 1.00 85.62 91 LYS A O 1
ATOM 758 N N . TYR A 1 92 ? 0.506 7.348 22.174 1.00 84.38 92 TYR A N 1
ATOM 759 C CA . TYR A 1 92 ? 0.571 6.308 21.149 1.00 84.38 92 TYR A CA 1
ATOM 760 C C . TYR A 1 92 ? 0.854 6.900 19.766 1.00 84.38 92 TYR A C 1
ATOM 762 O O . TYR A 1 92 ? 1.833 6.541 19.111 1.00 84.38 92 TYR A O 1
ATOM 770 N N . THR A 1 93 ? 0.067 7.897 19.360 1.00 84.25 93 THR A N 1
ATOM 771 C CA . THR A 1 93 ? 0.222 8.577 18.069 1.00 84.25 93 THR A CA 1
ATOM 772 C C . THR A 1 93 ? 1.614 9.195 17.930 1.00 84.25 93 THR A C 1
ATOM 774 O O . THR A 1 93 ? 2.236 9.121 16.868 1.00 84.25 93 THR A O 1
ATOM 777 N N . LYS A 1 94 ? 2.146 9.796 19.003 1.00 86.38 94 LYS A N 1
ATOM 778 C CA . LYS A 1 94 ? 3.501 10.365 19.019 1.00 86.38 94 LYS A CA 1
ATOM 779 C C . LYS A 1 94 ? 4.572 9.285 18.841 1.00 86.38 94 LYS A C 1
ATOM 781 O O . LYS A 1 94 ? 5.490 9.484 18.042 1.00 86.38 94 LYS A O 1
ATOM 786 N N . ALA A 1 95 ? 4.445 8.156 19.539 1.00 87.88 95 ALA A N 1
ATOM 787 C CA . ALA A 1 95 ? 5.366 7.027 19.422 1.00 87.88 95 ALA A CA 1
ATOM 788 C C . ALA A 1 95 ? 5.346 6.423 18.007 1.00 87.88 95 ALA A C 1
ATOM 790 O O . ALA A 1 95 ? 6.404 6.252 17.397 1.00 87.88 95 ALA A O 1
ATOM 791 N N . CYS A 1 96 ? 4.158 6.211 17.435 1.00 88.31 96 CYS A N 1
ATOM 792 C CA . CYS A 1 96 ? 3.994 5.700 16.074 1.00 88.31 96 CYS A CA 1
ATOM 793 C C . CYS A 1 96 ? 4.622 6.635 15.037 1.00 88.31 96 CYS A C 1
ATOM 795 O O . CYS A 1 96 ? 5.441 6.208 14.223 1.00 88.31 96 CYS A O 1
ATOM 797 N N . LYS A 1 97 ? 4.343 7.944 15.120 1.00 86.56 97 LYS A N 1
ATOM 798 C CA . LYS A 1 97 ? 4.976 8.954 14.252 1.00 86.56 97 LYS A CA 1
ATOM 799 C C . LYS A 1 97 ? 6.502 8.924 14.354 1.00 86.56 97 LYS A C 1
ATOM 801 O O . LYS A 1 97 ? 7.188 9.072 13.341 1.00 86.56 97 LYS A O 1
ATOM 806 N N . GLN A 1 98 ? 7.047 8.721 15.554 1.00 88.38 98 GLN A N 1
ATOM 807 C CA . GLN A 1 98 ? 8.490 8.602 15.753 1.00 88.38 98 GLN A CA 1
ATOM 808 C C . GLN A 1 98 ? 9.055 7.322 15.125 1.00 88.38 98 GLN A C 1
ATOM 810 O O . GLN A 1 98 ? 10.109 7.392 14.492 1.00 88.38 98 GLN A O 1
ATOM 815 N N . LYS A 1 99 ? 8.357 6.186 15.241 1.00 91.06 99 LYS A N 1
ATOM 816 C CA . LYS A 1 99 ? 8.746 4.926 14.591 1.00 91.06 99 LYS A CA 1
ATOM 817 C C . LYS A 1 99 ? 8.744 5.058 13.067 1.00 91.06 99 LYS A C 1
ATOM 819 O O . LYS A 1 99 ? 9.768 4.801 12.445 1.00 91.06 99 LYS A O 1
ATOM 824 N N . ILE A 1 100 ? 7.666 5.583 12.482 1.00 89.69 100 ILE A N 1
ATOM 825 C CA . ILE A 1 100 ? 7.565 5.829 11.031 1.00 89.69 100 ILE A CA 1
ATOM 826 C C . ILE A 1 100 ? 8.691 6.752 10.563 1.00 89.69 100 ILE A C 1
ATOM 828 O O . ILE A 1 100 ? 9.324 6.504 9.540 1.00 89.69 100 ILE A O 1
ATOM 832 N N . LYS A 1 101 ? 8.986 7.811 11.331 1.00 88.81 101 LYS A N 1
ATOM 833 C CA . LYS A 1 101 ? 10.107 8.703 11.028 1.00 88.81 101 LYS A CA 1
ATOM 834 C C . LYS A 1 101 ? 11.432 7.940 10.997 1.00 88.81 101 LYS A C 1
ATOM 836 O O . LYS A 1 101 ? 12.185 8.165 10.060 1.00 88.81 101 LYS A O 1
ATOM 841 N N . ARG A 1 102 ? 11.700 7.063 11.976 1.00 90.69 102 ARG A N 1
ATOM 842 C CA . ARG A 1 102 ? 12.926 6.244 12.028 1.00 90.69 102 ARG A CA 1
ATOM 843 C C . ARG A 1 102 ? 13.036 5.318 10.820 1.00 90.69 102 ARG A C 1
ATOM 845 O O . ARG A 1 102 ? 14.079 5.350 10.180 1.00 90.69 102 ARG A O 1
ATOM 852 N N . ILE A 1 103 ? 11.966 4.592 10.485 1.00 92.62 103 ILE A N 1
ATOM 853 C CA . ILE A 1 103 ? 11.898 3.695 9.317 1.00 92.62 103 ILE A CA 1
ATOM 854 C C . ILE A 1 103 ? 12.231 4.473 8.036 1.00 92.62 103 ILE A C 1
ATOM 856 O O . ILE A 1 103 ? 13.212 4.185 7.354 1.00 92.62 103 ILE A O 1
ATOM 860 N N . LEU A 1 104 ? 11.497 5.557 7.765 1.00 90.12 104 LEU A N 1
ATOM 861 C CA . LEU A 1 104 ? 11.674 6.359 6.548 1.00 90.12 104 LEU A CA 1
ATOM 862 C C . LEU A 1 104 ? 13.003 7.126 6.490 1.00 90.12 104 LEU A C 1
ATOM 864 O O . LEU A 1 104 ? 13.432 7.509 5.406 1.00 90.12 104 LEU A O 1
ATOM 868 N N . SER A 1 105 ? 13.646 7.395 7.630 1.00 89.81 105 SER A N 1
ATOM 869 C CA . SER A 1 105 ? 14.985 8.002 7.675 1.00 89.81 105 SER A CA 1
ATOM 870 C C . SER A 1 105 ? 16.129 6.985 7.710 1.00 89.81 105 SER A C 1
ATOM 872 O O . SER A 1 105 ? 17.282 7.389 7.610 1.00 89.81 105 SER A O 1
ATOM 874 N N . GLY A 1 106 ? 15.823 5.702 7.910 1.00 92.25 106 GLY A N 1
ATOM 875 C CA . GLY A 1 106 ? 16.792 4.618 8.041 1.00 92.25 106 GLY A CA 1
ATOM 876 C C . GLY A 1 106 ? 17.220 4.060 6.687 1.00 92.25 106 GLY A C 1
ATOM 877 O O . GLY A 1 106 ? 17.343 4.797 5.708 1.00 92.25 106 GLY A O 1
ATOM 878 N N . ASN A 1 107 ? 17.417 2.742 6.603 1.00 93.56 107 ASN A N 1
ATOM 879 C CA . ASN A 1 107 ? 17.832 2.085 5.358 1.00 93.56 107 ASN A CA 1
ATOM 880 C C . ASN A 1 107 ? 16.781 2.196 4.248 1.00 93.56 107 ASN A C 1
ATOM 882 O O . ASN A 1 107 ? 17.150 2.285 3.076 1.00 93.56 107 ASN A O 1
ATOM 886 N N . LEU A 1 108 ? 15.494 2.300 4.598 1.00 94.25 108 LEU A N 1
ATOM 887 C CA . LEU A 1 108 ? 14.431 2.499 3.617 1.00 94.25 108 LEU A CA 1
ATOM 888 C C . LEU A 1 108 ? 14.569 3.818 2.841 1.00 94.25 108 LEU A C 1
ATOM 890 O O . LEU A 1 108 ? 14.111 3.895 1.703 1.00 94.25 108 LEU A O 1
ATOM 894 N N . SER A 1 109 ? 15.278 4.818 3.379 1.00 93.06 109 SER A N 1
ATOM 895 C CA . SER A 1 109 ? 15.563 6.076 2.668 1.00 93.06 109 SER A CA 1
ATOM 896 C C . SER A 1 109 ? 16.369 5.886 1.375 1.00 93.06 109 SER A C 1
ATOM 898 O O . SER A 1 109 ? 16.317 6.736 0.489 1.00 93.06 109 SER A O 1
ATOM 900 N N . LYS A 1 110 ? 17.073 4.754 1.221 1.00 92.38 110 LYS A N 1
ATOM 901 C CA . LYS A 1 110 ? 17.776 4.377 -0.019 1.00 92.38 110 LYS A CA 1
ATOM 902 C C . LYS A 1 110 ? 16.801 4.083 -1.167 1.00 92.38 110 LYS A C 1
ATOM 904 O O . LYS A 1 110 ? 17.147 4.273 -2.334 1.00 92.38 110 LYS A O 1
ATOM 909 N N . VAL A 1 111 ? 15.594 3.622 -0.832 1.00 92.88 111 VAL A N 1
ATOM 910 C CA . VAL A 1 111 ? 14.534 3.229 -1.773 1.00 92.88 111 VAL A CA 1
ATOM 911 C C . VAL A 1 111 ? 13.461 4.308 -1.870 1.00 92.88 111 VAL A C 1
ATOM 913 O O . VAL A 1 111 ? 13.042 4.662 -2.967 1.00 92.88 111 VAL A O 1
ATOM 916 N N . LEU A 1 112 ? 13.016 4.831 -0.728 1.00 91.19 112 LEU A N 1
ATOM 917 C CA . LEU A 1 112 ? 11.970 5.838 -0.602 1.00 91.19 112 LEU A CA 1
ATOM 918 C C . LEU A 1 112 ? 12.595 7.184 -0.236 1.00 91.19 112 LEU A C 1
ATOM 920 O O . LEU A 1 112 ? 12.906 7.467 0.920 1.00 91.19 112 LEU A O 1
ATOM 924 N N . LEU A 1 113 ? 12.764 8.030 -1.245 1.00 88.56 113 LEU A N 1
ATOM 925 C CA . LEU A 1 113 ? 13.381 9.340 -1.114 1.00 88.56 113 LEU A CA 1
ATOM 926 C C . LEU A 1 113 ? 12.360 10.347 -0.584 1.00 88.56 113 LEU A C 1
ATOM 928 O O . LEU A 1 113 ? 11.267 10.511 -1.131 1.00 88.56 113 LEU A O 1
ATOM 932 N N . ARG A 1 114 ? 12.724 11.035 0.501 1.00 85.06 114 ARG A N 1
ATOM 933 C CA . ARG A 1 114 ? 11.852 11.982 1.200 1.00 85.06 114 ARG A CA 1
ATOM 934 C C . ARG A 1 114 ? 12.223 13.422 0.870 1.00 85.06 114 ARG A C 1
ATOM 936 O O . ARG A 1 114 ? 13.362 13.822 1.096 1.00 85.06 114 ARG A O 1
ATOM 943 N N . ASN A 1 115 ? 11.230 14.241 0.514 1.00 75.81 115 ASN A N 1
ATOM 944 C CA . ASN A 1 115 ? 11.385 15.700 0.534 1.00 75.81 115 ASN A CA 1
ATOM 945 C C . ASN A 1 115 ? 10.643 16.324 1.719 1.00 75.81 115 ASN A C 1
ATOM 947 O O . ASN A 1 115 ? 9.680 15.773 2.259 1.00 75.81 115 ASN A O 1
ATOM 951 N N . LYS A 1 116 ? 11.116 17.494 2.159 1.00 66.12 116 LYS A N 1
ATOM 952 C CA . LYS A 1 116 ? 10.455 18.249 3.229 1.00 66.12 116 LYS A CA 1
ATOM 953 C C . LYS A 1 116 ? 9.077 18.704 2.745 1.00 66.12 116 LYS A C 1
ATOM 955 O O . LYS A 1 116 ? 8.952 19.255 1.653 1.00 66.12 116 LYS A O 1
ATOM 960 N N . SER A 1 117 ? 8.055 18.492 3.575 1.00 63.84 117 SER A N 1
ATOM 961 C CA . SER A 1 117 ? 6.733 19.062 3.324 1.00 63.84 117 SER A CA 1
ATOM 962 C C . SER A 1 117 ? 6.817 20.584 3.400 1.00 63.84 117 SER A C 1
ATOM 964 O O . SER A 1 117 ? 7.333 21.127 4.377 1.00 63.84 117 SER A O 1
ATOM 966 N N . VAL A 1 118 ? 6.306 21.257 2.374 1.00 64.06 118 VAL A N 1
ATOM 967 C CA . VAL A 1 118 ? 6.127 22.718 2.350 1.00 64.06 118 VAL A CA 1
ATOM 968 C C . VAL A 1 118 ? 4.686 23.124 2.668 1.00 64.06 118 VAL A C 1
ATOM 970 O O . VAL A 1 118 ? 4.408 24.307 2.840 1.00 64.06 118 VAL A O 1
ATOM 973 N N . ASN A 1 119 ? 3.771 22.156 2.774 1.00 66.19 119 ASN A N 1
ATOM 974 C CA . ASN A 1 119 ? 2.355 22.427 2.976 1.00 66.19 119 ASN A CA 1
ATOM 975 C C . ASN A 1 119 ? 2.087 22.771 4.441 1.00 66.19 119 ASN A C 1
ATOM 977 O O . ASN A 1 119 ? 2.401 21.987 5.343 1.00 66.19 119 ASN A O 1
ATOM 981 N N . ARG A 1 120 ? 1.473 23.932 4.664 1.00 68.88 120 ARG A N 1
ATOM 982 C CA . ARG A 1 120 ? 0.991 24.374 5.973 1.00 68.88 120 ARG A CA 1
ATOM 983 C C . ARG A 1 120 ? -0.530 24.224 6.050 1.00 68.88 120 ARG A C 1
ATOM 985 O O . ARG A 1 120 ? -1.199 24.236 5.018 1.00 68.88 120 ARG A O 1
ATOM 992 N N . ASP A 1 121 ? -1.053 23.972 7.242 1.00 71.44 121 ASP A N 1
ATOM 993 C CA . ASP A 1 121 ? -2.484 24.037 7.535 1.00 71.44 121 ASP A CA 1
ATOM 994 C C . ASP A 1 121 ? -2.946 25.498 7.670 1.00 71.44 121 ASP A C 1
ATOM 996 O O . ASP A 1 121 ? -2.128 26.423 7.658 1.00 71.44 121 ASP A O 1
ATOM 1000 N N . ASP A 1 122 ? -4.253 25.706 7.827 1.00 71.75 122 ASP A N 1
ATOM 1001 C CA . ASP A 1 122 ? -4.864 27.039 7.957 1.00 71.75 122 ASP A CA 1
ATOM 1002 C C . ASP A 1 122 ? -4.376 27.793 9.212 1.00 71.75 122 ASP A C 1
ATOM 1004 O O . ASP A 1 122 ? -4.568 28.997 9.349 1.00 71.75 122 ASP A O 1
ATOM 1008 N N . LYS A 1 123 ? -3.698 27.086 10.127 1.00 72.31 123 LYS A N 1
ATOM 1009 C CA . LYS A 1 123 ? -3.083 27.606 11.355 1.00 72.31 123 LYS A CA 1
ATOM 1010 C C . LYS A 1 123 ? -1.564 27.795 11.213 1.00 72.31 123 LYS A C 1
ATOM 1012 O O . LYS A 1 123 ? -0.879 28.033 12.208 1.00 72.31 123 LYS A O 1
ATOM 1017 N N . GLY A 1 124 ? -1.016 27.664 10.002 1.00 70.31 124 GLY A N 1
ATOM 1018 C CA . GLY A 1 124 ? 0.400 27.860 9.686 1.00 70.31 124 GLY A CA 1
ATOM 1019 C C . GLY A 1 124 ? 1.340 26.719 10.102 1.00 70.31 124 GLY A C 1
ATOM 1020 O O . GLY A 1 124 ? 2.558 26.851 9.952 1.00 70.31 124 GLY A O 1
ATOM 1021 N N . ARG A 1 125 ? 0.826 25.592 10.605 1.00 71.31 125 ARG A N 1
ATOM 1022 C CA . ARG A 1 125 ? 1.612 24.420 11.027 1.00 71.31 125 ARG A CA 1
ATOM 1023 C C . ARG A 1 125 ? 1.866 23.499 9.842 1.00 71.31 125 ARG A C 1
ATOM 1025 O O . ARG A 1 125 ? 1.019 23.334 8.976 1.00 71.31 125 ARG A O 1
ATOM 1032 N N . VAL A 1 126 ? 3.031 22.856 9.798 1.00 66.31 126 VAL A N 1
ATOM 1033 C CA . VAL A 1 126 ? 3.359 21.898 8.727 1.00 66.31 126 VAL A CA 1
ATOM 1034 C C . VAL A 1 126 ? 2.393 20.711 8.786 1.00 66.31 126 VAL A C 1
ATOM 1036 O O . VAL A 1 126 ? 2.253 20.081 9.837 1.00 66.31 126 VAL A O 1
ATOM 1039 N N . LYS A 1 127 ? 1.735 20.395 7.662 1.00 67.56 127 LYS A N 1
ATOM 1040 C CA . LYS A 1 127 ? 0.796 19.267 7.572 1.00 67.56 127 LYS A CA 1
ATOM 1041 C C . LYS A 1 127 ? 1.494 17.956 7.944 1.00 67.56 127 LYS A C 1
ATOM 1043 O O . LYS A 1 127 ? 2.662 17.746 7.620 1.00 67.56 127 LYS A O 1
ATOM 1048 N N . SER A 1 128 ? 0.752 17.043 8.578 1.00 66.44 128 SER A N 1
ATOM 1049 C CA . SER A 1 128 ? 1.219 15.697 8.972 1.00 66.44 128 SER A CA 1
ATOM 1050 C C . SER A 1 128 ? 1.365 14.731 7.780 1.00 66.44 128 SER A C 1
ATOM 1052 O O . SER A 1 128 ? 1.210 13.523 7.933 1.00 66.44 128 SER A O 1
ATOM 1054 N N . GLU A 1 129 ? 1.630 15.255 6.588 1.00 75.19 129 GLU A N 1
ATOM 1055 C CA . GLU A 1 129 ? 1.805 14.479 5.367 1.00 75.19 129 GLU A CA 1
ATOM 1056 C C . GLU A 1 129 ? 3.301 14.409 5.033 1.00 75.19 129 GLU A C 1
ATOM 1058 O O . GLU A 1 129 ? 4.046 15.386 5.176 1.00 75.19 129 GLU A O 1
ATOM 1063 N N . ILE A 1 130 ? 3.756 13.241 4.595 1.00 77.75 130 ILE A N 1
ATOM 1064 C CA . ILE A 1 130 ? 5.141 12.990 4.206 1.00 77.75 130 ILE A CA 1
ATOM 1065 C C . ILE A 1 130 ? 5.199 12.902 2.698 1.00 77.75 130 ILE A C 1
ATOM 1067 O O . ILE A 1 130 ? 4.476 12.111 2.104 1.00 77.75 130 ILE A O 1
ATOM 1071 N N . TYR A 1 131 ? 6.090 13.673 2.092 1.00 81.88 131 TYR A N 1
ATOM 1072 C CA . TYR A 1 131 ? 6.326 13.580 0.666 1.00 81.88 131 TYR A CA 1
ATOM 1073 C C . TYR A 1 131 ? 7.415 12.559 0.352 1.00 81.88 131 TYR A C 1
ATOM 1075 O O . TYR A 1 131 ? 8.554 12.724 0.804 1.00 81.88 131 TYR A O 1
ATOM 1083 N N . VAL A 1 132 ? 7.069 11.535 -0.426 1.00 86.50 132 VAL A N 1
ATOM 1084 C CA . VAL A 1 132 ? 7.959 10.416 -0.759 1.00 86.50 132 VAL A CA 1
ATOM 1085 C C . VAL A 1 132 ? 7.899 10.099 -2.252 1.00 86.50 132 VAL A C 1
ATOM 1087 O O . VAL A 1 132 ? 6.822 10.113 -2.839 1.00 86.50 132 VAL A O 1
ATOM 1090 N N . HIS A 1 133 ? 9.036 9.781 -2.867 1.00 85.44 133 HIS A N 1
ATOM 1091 C CA . HIS A 1 133 ? 9.101 9.195 -4.208 1.00 85.44 133 HIS A CA 1
ATOM 1092 C C . HIS A 1 133 ? 10.066 8.004 -4.238 1.00 85.44 133 HIS A C 1
ATOM 1094 O O . HIS A 1 133 ? 10.921 7.864 -3.362 1.00 85.44 133 HIS A O 1
ATOM 1100 N N . ILE A 1 134 ? 9.920 7.126 -5.229 1.00 89.19 134 ILE A N 1
ATOM 1101 C CA . ILE A 1 134 ? 10.749 5.922 -5.349 1.00 89.19 134 ILE A CA 1
ATOM 1102 C C . ILE A 1 134 ? 12.083 6.284 -6.010 1.00 89.19 134 ILE A C 1
ATOM 1104 O O . ILE A 1 134 ? 12.136 7.075 -6.947 1.00 89.19 134 ILE A O 1
ATOM 1108 N N . ASN A 1 135 ? 13.172 5.677 -5.545 1.00 89.81 135 ASN A N 1
ATOM 1109 C CA . ASN A 1 135 ? 14.418 5.589 -6.290 1.00 89.81 135 ASN A CA 1
ATOM 1110 C C . ASN A 1 135 ? 14.316 4.418 -7.286 1.00 89.81 135 ASN A C 1
ATOM 1112 O O . ASN A 1 135 ? 14.422 3.259 -6.871 1.00 89.81 135 ASN A O 1
ATOM 1116 N N . PRO A 1 136 ? 14.111 4.673 -8.591 1.00 86.56 136 PRO A N 1
ATOM 1117 C CA . PRO A 1 136 ? 13.794 3.619 -9.553 1.00 86.56 136 PRO A CA 1
ATOM 1118 C C . PRO A 1 136 ? 14.940 2.619 -9.740 1.00 86.56 136 PRO A C 1
ATOM 1120 O O . PRO A 1 136 ? 14.686 1.450 -10.019 1.00 86.56 136 PRO A O 1
ATOM 1123 N N . VAL A 1 137 ? 16.193 3.052 -9.562 1.00 87.88 137 VAL A N 1
ATOM 1124 C CA . VAL A 1 137 ? 17.375 2.192 -9.718 1.00 87.88 137 VAL A CA 1
ATOM 1125 C C . VAL A 1 137 ? 17.429 1.165 -8.592 1.00 87.88 137 VAL A C 1
ATOM 1127 O O . VAL A 1 137 ? 17.498 -0.037 -8.844 1.00 87.88 137 VAL A O 1
ATOM 1130 N N . VAL A 1 138 ? 17.332 1.638 -7.349 1.00 90.75 138 VAL A N 1
ATOM 1131 C CA . VAL A 1 138 ? 17.380 0.778 -6.158 1.00 90.75 138 VAL A CA 1
ATOM 1132 C C . VAL A 1 138 ? 16.140 -0.112 -6.083 1.00 90.75 138 VAL A C 1
ATOM 1134 O O . VAL A 1 138 ? 16.234 -1.289 -5.750 1.00 90.75 138 VAL A O 1
ATOM 1137 N N . PHE A 1 139 ? 14.975 0.417 -6.453 1.00 91.50 139 PHE A N 1
ATOM 1138 C CA . PHE A 1 139 ? 13.741 -0.360 -6.486 1.00 91.50 139 PHE A CA 1
ATOM 1139 C C . PHE A 1 139 ? 13.775 -1.478 -7.534 1.00 91.50 139 PHE A C 1
ATOM 1141 O O . PHE A 1 139 ? 13.345 -2.594 -7.256 1.00 91.50 139 PHE A O 1
ATOM 1148 N N . LYS A 1 140 ? 14.338 -1.219 -8.722 1.00 90.38 140 LYS A N 1
ATOM 1149 C CA . LYS A 1 140 ? 14.522 -2.260 -9.740 1.00 90.38 140 LYS A CA 1
ATOM 1150 C C . LYS A 1 140 ? 15.448 -3.370 -9.241 1.00 90.38 140 LYS A C 1
ATOM 1152 O O . LYS A 1 140 ? 15.138 -4.535 -9.466 1.00 90.38 140 LYS A O 1
ATOM 1157 N N . LEU A 1 141 ? 16.518 -3.017 -8.523 1.00 89.50 141 LEU A N 1
ATOM 1158 C CA . LEU A 1 141 ? 17.417 -3.987 -7.890 1.00 89.50 141 LEU A CA 1
ATOM 1159 C C . LEU A 1 141 ? 16.677 -4.874 -6.874 1.00 89.50 141 LEU A C 1
ATOM 1161 O O . LEU A 1 141 ? 16.910 -6.074 -6.809 1.00 89.50 141 LEU A O 1
ATOM 1165 N N . LEU A 1 142 ? 15.748 -4.310 -6.098 1.00 90.56 142 LEU A N 1
ATOM 1166 C CA . LEU A 1 142 ? 14.960 -5.069 -5.120 1.00 90.56 142 LEU A CA 1
ATOM 1167 C C . LEU A 1 142 ? 14.020 -6.108 -5.738 1.00 90.56 142 LEU A C 1
ATOM 1169 O O . LEU A 1 142 ? 13.616 -7.038 -5.043 1.00 90.56 142 LEU A O 1
ATOM 1173 N N . ILE A 1 143 ? 13.664 -5.949 -7.011 1.00 90.00 143 ILE A N 1
ATOM 1174 C CA . ILE A 1 143 ? 12.749 -6.848 -7.726 1.00 90.00 143 ILE A CA 1
ATOM 1175 C C . ILE A 1 143 ? 13.514 -7.782 -8.675 1.00 90.00 143 ILE A C 1
ATOM 1177 O O . ILE A 1 143 ? 13.004 -8.836 -9.036 1.00 90.00 143 ILE A O 1
ATOM 1181 N N . SER A 1 144 ? 14.730 -7.419 -9.089 1.00 84.44 144 SER A N 1
ATOM 1182 C CA . SER A 1 144 ? 15.539 -8.238 -9.991 1.00 84.44 144 SER A CA 1
ATOM 1183 C C . SER A 1 144 ? 16.177 -9.432 -9.288 1.00 84.44 144 SER A C 1
ATOM 1185 O O . SER A 1 144 ? 16.705 -9.297 -8.183 1.00 84.44 144 SER A O 1
ATOM 1187 N N . ASP A 1 145 ? 16.247 -10.554 -9.998 1.00 73.38 145 ASP A N 1
ATOM 1188 C CA . ASP A 1 145 ? 17.004 -11.737 -9.573 1.00 73.38 145 ASP A CA 1
ATOM 1189 C C . ASP A 1 145 ? 18.502 -11.651 -9.928 1.00 73.38 145 ASP A C 1
ATOM 1191 O O . ASP A 1 145 ? 19.322 -12.365 -9.349 1.00 73.38 145 ASP A O 1
ATOM 1195 N N . ASP A 1 146 ? 18.879 -10.723 -10.815 1.00 57.97 146 ASP A N 1
ATOM 1196 C CA . ASP A 1 146 ? 20.250 -10.550 -11.299 1.00 57.97 146 ASP A CA 1
ATOM 1197 C C . ASP A 1 146 ? 21.051 -9.529 -10.471 1.00 57.97 146 ASP A C 1
ATOM 1199 O O . ASP A 1 146 ? 20.720 -8.347 -10.382 1.00 57.97 146 ASP A O 1
ATOM 1203 N N . ILE A 1 147 ? 22.167 -9.987 -9.896 1.00 54.47 147 ILE A N 1
ATOM 1204 C CA . ILE A 1 147 ? 23.068 -9.216 -9.011 1.00 54.47 147 ILE A CA 1
ATOM 1205 C C . ILE A 1 147 ? 24.079 -8.360 -9.804 1.00 54.47 147 ILE A C 1
ATOM 1207 O O . ILE A 1 147 ? 24.852 -7.592 -9.230 1.00 54.47 147 ILE A O 1
ATOM 1211 N N . THR A 1 148 ? 24.095 -8.448 -11.135 1.00 47.81 148 THR A N 1
ATOM 1212 C CA . THR A 1 148 ? 25.168 -7.902 -11.990 1.00 47.81 148 THR A CA 1
ATOM 1213 C C . THR A 1 148 ? 25.325 -6.376 -11.952 1.00 47.81 148 THR A C 1
ATOM 1215 O O . THR A 1 148 ? 26.321 -5.864 -12.455 1.00 47.81 148 THR A O 1
ATOM 1218 N N . ALA A 1 149 ? 24.415 -5.641 -11.304 1.00 41.44 149 ALA A N 1
ATOM 1219 C CA . ALA A 1 149 ? 24.477 -4.186 -11.158 1.00 41.44 149 ALA A CA 1
ATOM 1220 C C . ALA A 1 149 ? 24.898 -3.682 -9.761 1.00 41.44 149 ALA A C 1
ATOM 1222 O O . ALA A 1 149 ? 24.869 -2.473 -9.527 1.00 41.44 149 ALA A O 1
ATOM 1223 N N . VAL A 1 150 ? 25.319 -4.547 -8.826 1.00 42.97 150 VAL A N 1
ATOM 1224 C CA . VAL A 1 150 ? 25.921 -4.090 -7.555 1.00 42.97 150 VAL A CA 1
ATOM 1225 C C . VAL A 1 150 ? 27.399 -3.763 -7.785 1.00 42.97 150 VAL A C 1
ATOM 1227 O O . VAL A 1 150 ? 28.313 -4.429 -7.299 1.00 42.97 150 VAL A O 1
ATOM 1230 N N . GLN A 1 151 ? 27.652 -2.718 -8.572 1.00 39.47 151 GLN A N 1
ATOM 1231 C CA . GLN A 1 151 ? 28.977 -2.122 -8.670 1.00 39.47 151 GLN A CA 1
ATOM 1232 C C . GLN A 1 151 ? 29.248 -1.352 -7.368 1.00 39.47 151 GLN A C 1
ATOM 1234 O O . GLN A 1 151 ? 28.816 -0.218 -7.191 1.00 39.47 151 GLN A O 1
ATOM 1239 N N . LYS A 1 152 ? 29.905 -2.060 -6.436 1.00 42.69 152 LYS A N 1
ATOM 1240 C CA . LYS A 1 152 ? 30.660 -1.600 -5.255 1.00 42.69 152 LYS A CA 1
ATOM 1241 C C . LYS A 1 152 ? 30.299 -0.205 -4.732 1.00 42.69 152 LYS A C 1
ATOM 1243 O O . LYS A 1 152 ? 30.892 0.788 -5.139 1.00 42.69 152 LYS A O 1
ATOM 1248 N N . CYS A 1 153 ? 29.440 -0.157 -3.722 1.00 29.27 153 CYS A N 1
ATOM 1249 C CA . CYS A 1 153 ? 29.399 0.956 -2.778 1.00 29.27 153 CYS A CA 1
ATOM 1250 C C . CYS A 1 153 ? 29.315 0.402 -1.354 1.00 29.27 153 CYS A C 1
ATOM 1252 O O . CYS A 1 153 ? 28.237 0.380 -0.771 1.00 29.27 153 CYS A O 1
ATOM 1254 N N . THR A 1 154 ? 30.459 -0.014 -0.805 1.00 30.31 154 THR A N 1
ATOM 1255 C CA . THR A 1 154 ? 30.682 -0.006 0.646 1.00 30.31 154 THR A CA 1
ATOM 1256 C C . THR A 1 154 ? 32.152 0.303 0.909 1.00 30.31 154 THR A C 1
ATOM 1258 O O . THR A 1 154 ? 33.045 -0.446 0.516 1.00 30.31 154 THR A O 1
ATOM 1261 N N . THR A 1 155 ? 32.387 1.464 1.508 1.00 41.31 155 THR A N 1
ATOM 1262 C CA . THR A 1 155 ? 33.600 1.818 2.246 1.00 41.31 155 THR A CA 1
ATOM 1263 C C . THR A 1 155 ? 33.664 0.983 3.515 1.00 41.31 155 THR A C 1
ATOM 1265 O O . THR A 1 155 ? 32.712 1.048 4.283 1.00 41.31 155 THR A O 1
ATOM 1268 N N . ASP A 1 156 ? 34.783 0.309 3.773 1.00 34.41 156 ASP A N 1
ATOM 1269 C CA . ASP A 1 156 ? 35.148 -0.106 5.127 1.00 34.41 156 ASP A CA 1
ATOM 1270 C C . ASP A 1 156 ? 36.626 0.191 5.388 1.00 34.41 156 ASP A C 1
ATOM 1272 O O . ASP A 1 156 ? 37.535 -0.362 4.767 1.00 34.41 156 ASP A O 1
ATOM 1276 N N . THR A 1 157 ? 36.831 1.106 6.330 1.00 38.88 157 THR A N 1
ATOM 1277 C CA . THR A 1 157 ? 38.090 1.373 7.015 1.00 38.88 157 THR A CA 1
ATOM 1278 C C . THR A 1 157 ? 38.047 0.599 8.328 1.00 38.88 157 THR A C 1
ATOM 1280 O O . THR A 1 157 ? 37.536 1.131 9.305 1.00 38.88 157 THR A O 1
ATOM 1283 N N . VAL A 1 158 ? 38.586 -0.621 8.388 1.00 34.41 158 VAL A N 1
ATOM 1284 C CA . VAL A 1 158 ? 39.085 -1.207 9.646 1.00 34.41 158 VAL A CA 1
ATOM 1285 C C . VAL A 1 158 ? 40.298 -2.082 9.335 1.00 34.41 158 VAL A C 1
ATOM 1287 O O . VAL A 1 158 ? 40.255 -2.997 8.519 1.00 34.41 158 VAL A O 1
ATOM 1290 N N . VAL A 1 159 ? 41.402 -1.745 9.992 1.00 32.09 159 VAL A N 1
ATOM 1291 C CA . VAL A 1 159 ? 42.691 -2.431 9.957 1.00 32.09 159 VAL A CA 1
ATOM 1292 C C . VAL A 1 159 ? 42.604 -3.734 10.754 1.00 32.09 159 VAL A C 1
ATOM 1294 O O . VAL A 1 159 ? 42.289 -3.696 11.939 1.00 32.09 159 VAL A O 1
ATOM 1297 N N . GLN A 1 160 ? 43.008 -4.858 10.160 1.00 29.86 160 GLN A N 1
ATOM 1298 C CA . GLN A 1 160 ? 43.565 -5.982 10.916 1.00 29.86 160 GLN A CA 1
ATOM 1299 C C . GLN A 1 160 ? 44.687 -6.636 10.097 1.00 29.86 160 GLN A C 1
ATOM 1301 O O . GLN A 1 160 ? 44.466 -7.208 9.033 1.00 29.86 160 GLN A O 1
ATOM 1306 N N . LYS A 1 161 ? 45.925 -6.455 10.573 1.00 27.39 161 LYS A N 1
ATOM 1307 C CA . LYS A 1 161 ? 47.141 -7.105 10.067 1.00 27.39 161 LYS A CA 1
ATOM 1308 C C . LYS A 1 161 ? 47.183 -8.552 10.558 1.00 27.39 161 LYS A C 1
ATOM 1310 O O . LYS A 1 161 ? 46.977 -8.748 11.748 1.00 27.39 161 LYS A O 1
ATOM 1315 N N . CYS A 1 162 ? 47.572 -9.474 9.672 1.00 25.08 162 CYS A N 1
ATOM 1316 C CA . CYS A 1 162 ? 48.623 -10.487 9.874 1.00 25.08 162 CYS A CA 1
ATOM 1317 C C . CYS A 1 162 ? 49.039 -11.083 8.501 1.00 25.08 162 CYS A C 1
ATOM 1319 O O . CYS A 1 162 ? 48.259 -11.790 7.876 1.00 25.08 162 CYS A O 1
ATOM 1321 N N . THR A 1 163 ? 50.217 -10.646 8.019 1.00 29.00 163 THR A N 1
ATOM 1322 C CA . THR A 1 163 ? 51.402 -11.386 7.486 1.00 29.00 163 THR A CA 1
ATOM 1323 C C . THR A 1 163 ? 51.186 -12.814 6.945 1.00 29.00 163 THR A C 1
ATOM 1325 O O . THR A 1 163 ? 50.543 -13.592 7.633 1.00 29.00 163 THR A O 1
ATOM 1328 N N . THR A 1 164 ? 51.744 -13.341 5.845 1.00 29.89 164 THR A N 1
ATOM 1329 C CA . THR A 1 164 ? 52.529 -12.991 4.625 1.00 29.89 164 THR A CA 1
ATOM 1330 C C . THR A 1 164 ? 52.307 -14.215 3.695 1.00 29.89 164 THR A C 1
ATOM 1332 O O . THR A 1 164 ? 52.018 -15.298 4.189 1.00 29.89 164 THR A O 1
ATOM 1335 N N . ASP A 1 165 ? 52.290 -14.139 2.364 1.00 27.88 165 ASP A N 1
ATOM 1336 C CA . ASP A 1 165 ? 53.505 -14.134 1.551 1.00 27.88 165 ASP A CA 1
ATOM 1337 C C . ASP A 1 165 ? 53.197 -13.997 0.044 1.00 27.88 165 ASP A C 1
ATOM 1339 O O . ASP A 1 165 ? 52.150 -14.402 -0.455 1.00 27.88 165 ASP A O 1
ATOM 1343 N N . THR A 1 166 ? 54.211 -13.474 -0.649 1.00 30.22 166 THR A N 1
ATOM 1344 C CA . THR A 1 166 ? 54.526 -13.617 -2.083 1.00 30.22 166 THR A CA 1
ATOM 1345 C C . THR A 1 166 ? 53.946 -12.624 -3.119 1.00 30.22 166 THR A C 1
ATOM 1347 O O . THR A 1 166 ? 52.974 -12.868 -3.819 1.00 30.22 166 THR A O 1
ATOM 1350 N N . VAL A 1 167 ? 54.721 -11.540 -3.281 1.00 31.00 167 VAL A N 1
ATOM 1351 C CA . VAL A 1 167 ? 55.237 -10.940 -4.539 1.00 31.00 167 VAL A CA 1
ATOM 1352 C C . VAL A 1 167 ? 54.300 -10.154 -5.488 1.00 31.00 167 VAL A C 1
ATOM 1354 O O . VAL A 1 167 ? 53.733 -10.665 -6.443 1.00 31.00 167 VAL A O 1
ATOM 1357 N N . VAL A 1 168 ? 54.309 -8.833 -5.252 1.00 27.17 168 VAL A N 1
ATOM 1358 C CA . VAL A 1 168 ? 54.646 -7.705 -6.160 1.00 27.17 168 VAL A CA 1
ATOM 1359 C C . VAL A 1 168 ? 54.043 -7.650 -7.581 1.00 27.17 168 VAL A C 1
ATOM 1361 O O . VAL A 1 168 ? 54.566 -8.249 -8.513 1.00 27.17 168 VAL A O 1
ATOM 1364 N N . GLN A 1 169 ? 53.154 -6.670 -7.796 1.00 28.52 169 GLN A N 1
ATOM 1365 C CA . GLN A 1 169 ? 53.256 -5.731 -8.928 1.00 28.52 169 GLN A CA 1
ATOM 1366 C C . GLN A 1 169 ? 52.906 -4.304 -8.466 1.00 28.52 169 GLN A C 1
ATOM 1368 O O . GLN A 1 169 ? 51.845 -4.049 -7.901 1.00 28.52 169 GLN A O 1
ATOM 1373 N N . LYS A 1 170 ? 53.859 -3.381 -8.655 1.00 26.05 170 LYS A N 1
ATOM 1374 C CA . LYS A 1 170 ? 53.803 -1.968 -8.251 1.00 26.05 170 LYS A CA 1
ATOM 1375 C C . LYS A 1 170 ? 52.878 -1.163 -9.169 1.00 26.05 170 LYS A C 1
ATOM 1377 O O . LYS A 1 170 ? 53.040 -1.201 -10.383 1.00 26.05 170 LYS A O 1
ATOM 1382 N N . CYS A 1 171 ? 52.046 -0.312 -8.577 1.00 23.28 171 CYS A N 1
ATOM 1383 C CA . CYS A 1 171 ? 51.663 0.969 -9.166 1.00 23.28 171 CYS A CA 1
ATOM 1384 C C . CYS A 1 171 ? 51.921 2.074 -8.137 1.00 23.28 171 CYS A C 1
ATOM 1386 O O . CYS A 1 171 ? 51.611 1.945 -6.955 1.00 23.28 171 CYS A O 1
ATOM 1388 N N . THR A 1 172 ? 52.583 3.117 -8.614 1.00 27.83 172 THR A N 1
ATOM 1389 C CA . THR A 1 172 ? 53.153 4.241 -7.874 1.00 27.83 172 THR A CA 1
ATOM 1390 C C . THR A 1 172 ? 52.054 5.184 -7.377 1.00 27.83 172 THR A C 1
ATOM 1392 O O . THR A 1 172 ? 51.173 5.558 -8.145 1.00 27.83 172 THR A O 1
ATOM 1395 N N . ILE A 1 173 ? 52.128 5.603 -6.112 1.00 25.47 173 ILE A N 1
ATOM 1396 C CA . ILE A 1 173 ? 51.325 6.693 -5.536 1.00 25.47 173 ILE A CA 1
ATOM 1397 C C . ILE A 1 173 ? 52.246 7.907 -5.363 1.00 25.47 173 ILE A C 1
ATOM 1399 O O . ILE A 1 173 ? 53.361 7.750 -4.869 1.00 25.47 173 ILE A O 1
ATOM 1403 N N . TYR A 1 174 ? 51.763 9.104 -5.707 1.00 27.38 174 TYR A N 1
ATOM 1404 C CA . TYR A 1 174 ? 52.254 10.363 -5.133 1.00 27.38 174 TYR A CA 1
ATOM 1405 C C . TYR A 1 174 ? 51.111 11.062 -4.372 1.00 27.38 174 TYR A C 1
ATOM 1407 O O . TYR A 1 174 ? 49.951 10.911 -4.767 1.00 27.38 174 TYR A O 1
ATOM 1415 N N . PRO A 1 175 ? 51.404 11.759 -3.257 1.00 33.06 175 PRO A N 1
ATOM 1416 C CA . PRO A 1 175 ? 50.431 12.086 -2.225 1.00 33.06 175 PRO A CA 1
ATOM 1417 C C . PRO A 1 175 ? 49.787 13.468 -2.402 1.00 33.06 175 PRO A C 1
ATOM 1419 O O . PRO A 1 175 ? 50.312 14.368 -3.049 1.00 33.06 175 PRO A O 1
ATOM 1422 N N . SER A 1 176 ? 48.629 13.605 -1.768 1.00 35.94 176 SER A N 1
ATOM 1423 C CA . SER A 1 176 ? 47.776 14.788 -1.666 1.00 35.94 176 SER A CA 1
ATOM 1424 C C . SER A 1 176 ? 48.328 15.890 -0.753 1.00 35.94 176 SER A C 1
ATOM 1426 O O . SER A 1 176 ? 48.813 15.593 0.338 1.00 35.94 176 SER A O 1
ATOM 1428 N N . THR A 1 177 ? 48.066 17.153 -1.104 1.00 29.17 177 THR A N 1
ATOM 1429 C CA . THR A 1 177 ? 48.090 18.306 -0.184 1.00 29.17 177 THR A CA 1
ATOM 1430 C C . THR A 1 177 ? 46.837 19.183 -0.347 1.00 29.17 177 THR A C 1
ATOM 1432 O O . THR A 1 177 ? 46.656 19.872 -1.340 1.00 29.17 177 THR A O 1
ATOM 1435 N N . ILE A 1 178 ? 45.928 19.060 0.628 1.00 28.00 178 ILE A N 1
ATOM 1436 C CA . ILE A 1 178 ? 45.485 20.099 1.584 1.00 28.00 178 ILE A CA 1
ATOM 1437 C C . ILE A 1 178 ? 45.099 21.510 1.044 1.00 28.00 178 ILE A C 1
ATOM 1439 O O . ILE A 1 178 ? 45.958 22.320 0.725 1.00 28.00 178 ILE A O 1
ATOM 1443 N N . ASN A 1 179 ? 43.786 21.794 1.155 1.00 27.58 179 ASN A N 1
ATOM 1444 C CA . ASN A 1 179 ? 43.100 22.976 1.734 1.00 27.58 179 ASN A CA 1
ATOM 1445 C C . ASN A 1 179 ? 43.055 24.397 1.094 1.00 27.58 179 ASN A C 1
ATOM 1447 O O . ASN A 1 179 ? 44.064 25.037 0.835 1.00 27.58 179 ASN A O 1
ATOM 1451 N N . THR A 1 180 ? 41.819 24.939 1.152 1.00 22.36 180 THR A N 1
ATOM 1452 C CA . THR A 1 180 ? 41.409 26.319 1.535 1.00 22.36 180 THR A CA 1
ATOM 1453 C C . THR A 1 180 ? 41.275 27.419 0.457 1.00 22.36 180 THR A C 1
ATOM 1455 O O . THR A 1 180 ? 41.938 27.442 -0.568 1.00 22.36 180 THR A O 1
ATOM 1458 N N . TYR A 1 181 ? 40.293 28.287 0.733 1.00 23.80 181 TYR A N 1
ATOM 1459 C CA . TYR A 1 181 ? 39.498 29.220 -0.077 1.00 23.80 181 TYR A CA 1
ATOM 1460 C C . TYR A 1 181 ? 40.187 30.335 -0.899 1.00 23.80 181 TYR A C 1
ATOM 1462 O O . TYR A 1 181 ? 41.193 30.904 -0.501 1.00 23.80 181 TYR A O 1
ATOM 1470 N N . SER A 1 182 ? 39.467 30.712 -1.971 1.00 26.19 182 SER A N 1
ATOM 1471 C CA . SER A 1 182 ? 39.201 32.049 -2.552 1.00 26.19 182 SER A CA 1
ATOM 1472 C C . SER A 1 182 ? 40.315 33.101 -2.684 1.00 26.19 182 SER A C 1
ATOM 1474 O O . SER A 1 182 ? 40.685 33.739 -1.706 1.00 26.19 182 SER A O 1
ATOM 1476 N N . SER A 1 183 ? 40.641 33.487 -3.928 1.00 24.56 183 SER A N 1
ATOM 1477 C CA . SER A 1 183 ? 40.235 34.765 -4.570 1.00 24.56 183 SER A CA 1
ATOM 1478 C C . SER A 1 183 ? 41.021 35.022 -5.871 1.00 24.56 183 SER A C 1
ATOM 1480 O O . SER A 1 183 ? 42.223 34.806 -5.939 1.00 24.56 183 SER A O 1
ATOM 1482 N N . THR A 1 184 ? 40.288 35.482 -6.890 1.00 26.83 184 THR A N 1
ATOM 1483 C CA . THR A 1 184 ? 40.668 36.266 -8.088 1.00 26.83 184 THR A CA 1
ATOM 1484 C C . THR A 1 184 ? 42.147 36.543 -8.404 1.00 26.83 184 THR A C 1
ATOM 1486 O O . THR A 1 184 ? 42.834 37.212 -7.644 1.00 26.83 184 THR A O 1
ATOM 1489 N N . THR A 1 185 ? 42.556 36.261 -9.646 1.00 27.36 185 THR A N 1
ATOM 1490 C CA . THR A 1 185 ? 42.962 37.271 -10.655 1.00 27.36 185 THR A CA 1
ATOM 1491 C C . THR A 1 185 ? 43.113 36.599 -12.024 1.00 27.36 185 THR A C 1
ATOM 1493 O O . THR A 1 185 ? 43.515 35.444 -12.133 1.00 27.36 185 THR A O 1
ATOM 1496 N N . GLY A 1 186 ? 42.656 37.291 -13.069 1.00 30.36 186 GLY A N 1
ATOM 1497 C CA . GLY A 1 186 ? 42.392 36.711 -14.381 1.00 30.36 186 GLY A CA 1
ATOM 1498 C C . GLY A 1 186 ? 43.615 36.502 -15.270 1.00 30.36 186 GLY A C 1
ATOM 1499 O O . GLY A 1 186 ? 44.604 37.222 -15.199 1.00 30.36 186 GLY A O 1
ATOM 1500 N N . SER A 1 187 ? 43.471 35.564 -16.205 1.00 27.83 187 SER A N 1
ATOM 1501 C CA . SER A 1 187 ? 44.149 35.615 -17.497 1.00 27.83 187 SER A CA 1
ATOM 1502 C C . SER A 1 187 ? 43.364 34.806 -18.532 1.00 27.83 187 SER A C 1
ATOM 1504 O O . SER A 1 187 ? 43.275 33.585 -18.462 1.00 27.83 187 SER A O 1
ATOM 1506 N N . LYS A 1 188 ? 42.788 35.550 -19.483 1.00 28.73 188 LYS A N 1
ATOM 1507 C CA . LYS A 1 188 ? 42.433 35.165 -20.858 1.00 28.73 188 LYS A CA 1
ATOM 1508 C C . LYS A 1 188 ? 41.523 33.942 -21.031 1.00 28.73 188 LYS A C 1
ATOM 1510 O O . LYS A 1 188 ? 41.960 32.836 -21.338 1.00 28.73 188 LYS A O 1
ATOM 1515 N N . GLN A 1 189 ? 40.217 34.221 -21.018 1.00 29.73 189 GLN A N 1
ATOM 1516 C CA 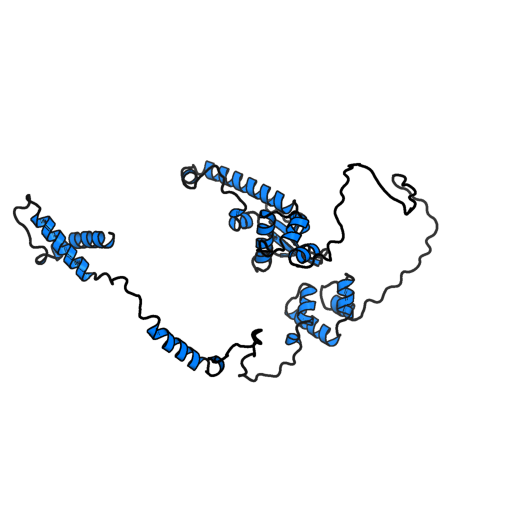. GLN A 1 189 ? 39.250 33.473 -21.819 1.00 29.73 189 GLN A CA 1
ATOM 1517 C C . GLN A 1 189 ? 39.718 33.438 -23.284 1.00 29.73 189 GLN A C 1
ATOM 1519 O O . GLN A 1 189 ? 39.767 34.465 -23.957 1.00 29.73 189 GLN A O 1
ATOM 1524 N N . LYS A 1 190 ? 40.016 32.241 -23.790 1.00 28.34 190 LYS A N 1
ATOM 1525 C CA . LYS A 1 190 ? 39.623 31.879 -25.151 1.00 28.34 190 LYS A CA 1
ATOM 1526 C C . LYS A 1 190 ? 38.287 31.168 -25.017 1.00 28.34 190 LYS A C 1
ATOM 1528 O O . LYS A 1 190 ? 38.235 30.029 -24.558 1.00 28.34 190 LYS A O 1
ATOM 1533 N N . SER A 1 191 ? 37.219 31.875 -25.370 1.00 36.09 191 SER A N 1
ATOM 1534 C CA . SER A 1 191 ? 35.949 31.264 -25.732 1.00 36.09 191 SER A CA 1
ATOM 1535 C C . SER A 1 191 ? 36.236 30.224 -26.810 1.00 36.09 191 SER A C 1
ATOM 1537 O O . SER A 1 191 ? 36.703 30.542 -27.903 1.00 36.09 191 SER A O 1
ATOM 1539 N N . LYS A 1 192 ? 36.039 28.956 -26.465 1.00 32.81 192 LYS A N 1
ATOM 1540 C CA . LYS A 1 192 ? 35.844 27.914 -27.458 1.00 32.81 192 LYS A CA 1
ATOM 1541 C C . LYS A 1 192 ? 34.370 27.588 -27.370 1.00 32.81 192 LYS A C 1
ATOM 1543 O O . LYS A 1 192 ? 33.937 26.914 -26.438 1.00 32.81 192 LYS A O 1
ATOM 1548 N N . ASP A 1 193 ? 33.630 28.207 -28.277 1.00 32.47 193 ASP A N 1
ATOM 1549 C CA . ASP A 1 193 ? 32.209 28.010 -28.487 1.00 32.47 193 ASP A CA 1
ATOM 1550 C C . ASP A 1 193 ? 31.919 26.509 -28.512 1.00 32.47 193 ASP A C 1
ATOM 1552 O O . ASP A 1 193 ? 32.324 25.790 -29.430 1.00 32.47 193 ASP A O 1
ATOM 1556 N N . PHE A 1 194 ? 31.266 26.009 -27.462 1.00 31.62 194 PHE A N 1
ATOM 1557 C CA . PHE A 1 194 ? 30.688 24.677 -27.500 1.00 31.62 194 PHE A CA 1
ATOM 1558 C C . PHE A 1 194 ? 29.377 24.797 -28.263 1.00 31.62 194 PHE A C 1
ATOM 1560 O O . PHE A 1 194 ? 28.333 25.134 -27.710 1.00 31.62 194 PHE A O 1
ATOM 1567 N N . SER A 1 195 ? 29.531 24.601 -29.571 1.00 36.28 195 SER A N 1
ATOM 1568 C CA . SER A 1 195 ? 28.527 24.220 -30.553 1.00 36.28 195 SER A CA 1
ATOM 1569 C C . SER A 1 195 ? 27.220 23.736 -29.921 1.00 36.28 195 SER A C 1
ATOM 1571 O O . SER A 1 195 ? 27.184 22.736 -29.199 1.00 36.28 195 SER A O 1
ATOM 1573 N N . SER A 1 196 ? 26.149 24.463 -30.228 1.00 45.06 196 SER A N 1
ATOM 1574 C CA . SER A 1 196 ? 24.769 24.016 -30.126 1.00 45.06 196 SER A CA 1
ATOM 1575 C C . SER A 1 196 ? 24.635 22.647 -30.793 1.00 45.06 196 SER A C 1
ATOM 1577 O O . SER A 1 196 ? 24.549 22.562 -32.017 1.00 45.06 196 SER A O 1
ATOM 1579 N N . SER A 1 197 ? 24.630 21.565 -30.009 1.00 46.81 197 SER A N 1
ATOM 1580 C CA . SER A 1 197 ? 24.266 20.262 -30.554 1.00 46.81 197 SER A CA 1
ATOM 1581 C C . SER A 1 197 ? 22.794 20.342 -30.935 1.00 46.81 197 SER A C 1
ATOM 1583 O O . SER A 1 197 ? 21.936 20.460 -30.054 1.00 46.81 197 SER A O 1
ATOM 1585 N N . GLU A 1 198 ? 22.505 20.336 -32.231 1.00 53.22 198 GLU A N 1
ATOM 1586 C CA . GLU A 1 198 ? 21.144 20.218 -32.735 1.00 53.22 198 GLU A CA 1
ATOM 1587 C C . GLU A 1 198 ? 20.483 19.013 -32.063 1.00 53.22 198 GLU A C 1
ATOM 1589 O O . GLU A 1 198 ? 20.896 17.864 -32.231 1.00 53.22 198 GLU A O 1
ATOM 1594 N N . LYS A 1 199 ? 19.486 19.283 -31.217 1.00 62.53 199 LYS A N 1
ATOM 1595 C CA . LYS A 1 199 ? 18.657 18.232 -30.634 1.00 62.53 199 LYS A CA 1
ATOM 1596 C C . LYS A 1 199 ? 17.977 17.483 -31.780 1.00 62.53 199 LYS A C 1
ATOM 1598 O O . LYS A 1 199 ? 17.427 18.117 -32.679 1.00 62.53 199 LYS A O 1
ATOM 1603 N N . HIS A 1 200 ? 17.996 16.151 -31.721 1.00 78.00 200 HIS A N 1
ATOM 1604 C CA . HIS A 1 200 ? 17.354 15.277 -32.706 1.00 78.00 200 HIS A CA 1
ATOM 1605 C C . HIS A 1 200 ? 15.891 15.693 -32.948 1.00 78.00 200 HIS A C 1
ATOM 1607 O O . HIS A 1 200 ? 15.185 16.041 -32.001 1.00 78.00 200 HIS A O 1
ATOM 1613 N N . GLU A 1 201 ? 15.407 15.625 -34.190 1.00 84.94 201 GLU A N 1
ATOM 1614 C CA . GLU A 1 201 ? 14.089 16.157 -34.585 1.00 84.94 201 GLU A CA 1
ATOM 1615 C C . GLU A 1 201 ? 12.941 15.619 -33.705 1.00 84.94 201 GLU A C 1
ATOM 1617 O O . GLU A 1 201 ? 12.114 16.382 -33.206 1.00 84.94 201 GLU A O 1
ATOM 1622 N N . ASN A 1 202 ? 12.959 14.317 -33.402 1.00 87.50 202 ASN A N 1
ATOM 1623 C CA . ASN A 1 202 ? 12.003 13.666 -32.495 1.00 87.50 202 ASN A CA 1
ATOM 1624 C C . ASN A 1 202 ? 11.982 14.248 -31.073 1.00 87.50 202 ASN A C 1
ATOM 1626 O O . ASN A 1 202 ? 10.932 14.301 -30.437 1.00 87.50 202 ASN A O 1
ATOM 1630 N N . ILE A 1 203 ? 13.132 14.684 -30.558 1.00 85.81 203 ILE A N 1
ATOM 1631 C CA . ILE A 1 203 ? 13.240 15.292 -29.228 1.00 85.81 203 ILE A CA 1
ATOM 1632 C C . ILE A 1 203 ? 12.518 16.639 -29.238 1.00 85.81 203 ILE A C 1
ATOM 1634 O O . ILE A 1 203 ? 11.693 16.898 -28.363 1.00 85.81 203 ILE A O 1
ATOM 1638 N N . ASN A 1 204 ? 12.754 17.448 -30.273 1.00 86.31 204 ASN A N 1
ATOM 1639 C CA . ASN A 1 204 ? 12.068 18.728 -30.447 1.00 86.31 204 ASN A CA 1
ATOM 1640 C C . ASN A 1 204 ? 10.558 18.530 -30.631 1.00 86.31 204 ASN A C 1
ATOM 1642 O O . ASN A 1 204 ? 9.771 19.282 -30.064 1.00 86.31 204 ASN A O 1
ATOM 1646 N N . LEU A 1 205 ? 10.133 17.489 -31.357 1.00 88.25 205 LEU A N 1
ATOM 1647 C CA . LEU A 1 205 ? 8.715 17.156 -31.513 1.00 88.25 205 LEU A CA 1
ATOM 1648 C C . LEU A 1 205 ? 8.039 16.869 -30.171 1.00 88.25 205 LEU A C 1
ATOM 1650 O O . LEU A 1 205 ? 6.949 17.387 -29.928 1.00 88.25 205 LEU A O 1
ATOM 1654 N N . ILE A 1 206 ? 8.683 16.100 -29.291 1.00 86.25 206 ILE A N 1
ATOM 1655 C CA . ILE A 1 206 ? 8.151 15.794 -27.958 1.00 86.25 206 ILE A CA 1
ATOM 1656 C C . ILE A 1 206 ? 8.109 17.058 -27.094 1.00 86.25 206 ILE A C 1
ATOM 1658 O O . ILE A 1 206 ? 7.068 17.348 -26.509 1.00 86.25 206 ILE A O 1
ATOM 1662 N N . GLU A 1 207 ? 9.202 17.822 -27.026 1.00 87.88 207 GLU A N 1
ATOM 1663 C CA . GLU A 1 207 ? 9.300 19.009 -26.160 1.00 87.88 207 GLU A CA 1
ATOM 1664 C C . GLU A 1 207 ? 8.401 20.172 -26.617 1.00 87.88 207 GLU A C 1
ATOM 1666 O O . GLU A 1 207 ? 7.937 20.943 -25.782 1.00 87.88 207 GLU A O 1
ATOM 1671 N N . ASN A 1 208 ? 8.114 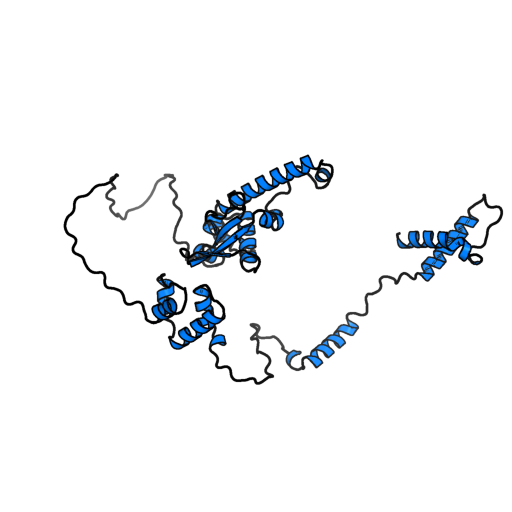20.288 -27.919 1.00 86.31 208 ASN A N 1
ATOM 1672 C CA . ASN A 1 208 ? 7.230 21.329 -28.455 1.00 86.31 208 ASN A CA 1
ATOM 1673 C C . ASN A 1 208 ? 5.746 20.958 -28.356 1.00 86.31 208 ASN A C 1
ATOM 1675 O O . ASN A 1 208 ? 4.896 21.838 -28.233 1.00 86.31 208 ASN A O 1
ATOM 1679 N N . ASN A 1 209 ? 5.414 19.667 -28.435 1.00 85.75 209 ASN A N 1
ATOM 1680 C CA . ASN A 1 209 ? 4.022 19.216 -28.417 1.00 85.75 209 ASN A CA 1
ATOM 1681 C C . ASN A 1 209 ? 3.546 18.757 -27.041 1.00 85.75 209 ASN A C 1
ATOM 1683 O O . ASN A 1 209 ? 2.344 18.610 -26.845 1.00 85.75 209 ASN A O 1
ATOM 1687 N N . THR A 1 210 ? 4.443 18.512 -26.095 1.00 82.88 210 THR A N 1
ATOM 1688 C CA . THR A 1 210 ? 4.097 18.052 -24.747 1.00 82.88 210 THR A CA 1
ATOM 1689 C C . THR A 1 210 ? 4.830 18.894 -23.708 1.00 82.88 210 THR A C 1
ATOM 1691 O O . THR A 1 210 ? 5.817 19.551 -24.013 1.00 82.88 210 THR A O 1
ATOM 1694 N N . HIS A 1 211 ? 4.404 18.859 -22.444 1.00 80.56 211 HIS A N 1
ATOM 1695 C CA . HIS A 1 211 ? 5.153 19.502 -21.351 1.00 80.56 211 HIS A CA 1
ATOM 1696 C C . HIS A 1 211 ? 6.386 18.699 -20.901 1.00 80.56 211 HIS A C 1
ATOM 1698 O O . HIS A 1 211 ? 7.024 19.055 -19.901 1.00 80.56 211 HIS A O 1
ATOM 1704 N N . LEU A 1 212 ? 6.698 17.587 -21.574 1.00 86.12 212 LEU A N 1
ATOM 1705 C CA . LEU A 1 212 ? 7.811 16.716 -21.224 1.00 86.12 212 LEU A CA 1
ATOM 1706 C C . LEU A 1 212 ? 9.143 17.352 -21.623 1.00 86.12 212 LEU A C 1
ATOM 1708 O O . LEU A 1 212 ? 9.258 17.995 -22.659 1.00 86.12 212 LEU A O 1
ATOM 1712 N N . LYS A 1 213 ? 10.173 17.121 -20.802 1.00 84.69 213 LYS A N 1
ATOM 1713 C CA . LYS A 1 213 ? 11.560 17.487 -21.110 1.00 84.69 213 LYS A CA 1
ATOM 1714 C C . LYS A 1 213 ? 12.401 16.231 -21.261 1.00 84.69 213 LYS A C 1
ATOM 1716 O O . LYS A 1 213 ? 12.451 15.392 -20.354 1.00 84.69 213 LYS A O 1
ATOM 1721 N N . VAL A 1 214 ? 13.074 16.108 -22.395 1.00 81.56 214 VAL A N 1
ATOM 1722 C CA . VAL A 1 214 ? 13.934 14.974 -22.727 1.00 81.56 214 VAL A CA 1
ATOM 1723 C C . VAL A 1 214 ? 15.372 15.445 -22.531 1.00 81.56 214 VAL A C 1
ATOM 1725 O O . VAL A 1 214 ? 16.041 15.879 -23.454 1.00 81.56 214 VAL A O 1
ATOM 1728 N N . ASN A 1 215 ? 15.806 15.426 -21.271 1.00 79.00 215 ASN A N 1
ATOM 1729 C CA . ASN A 1 215 ? 17.090 15.977 -20.817 1.00 79.00 215 ASN A CA 1
ATOM 1730 C C . ASN A 1 215 ? 18.056 14.912 -20.274 1.00 79.00 215 ASN A C 1
ATOM 1732 O O . ASN A 1 215 ? 19.037 15.230 -19.607 1.00 79.00 215 ASN A O 1
ATOM 1736 N N . THR A 1 216 ? 17.688 13.639 -20.412 1.00 81.75 216 THR A N 1
ATOM 1737 C CA . THR A 1 216 ? 18.432 12.512 -19.852 1.00 81.75 216 THR A CA 1
ATOM 1738 C C . THR A 1 216 ? 18.988 11.698 -21.018 1.00 81.75 216 THR A C 1
ATOM 1740 O O . THR A 1 216 ? 18.182 11.312 -21.869 1.00 81.75 216 THR A O 1
ATOM 1743 N N . PRO A 1 217 ? 20.288 11.338 -21.044 1.00 79.06 217 PRO A N 1
ATOM 1744 C CA . PRO A 1 217 ? 20.898 10.643 -22.186 1.00 79.06 217 PRO A CA 1
ATOM 1745 C C . PRO A 1 217 ? 20.167 9.355 -22.592 1.00 79.06 217 PRO A C 1
ATOM 1747 O O . PRO A 1 217 ? 20.078 8.994 -23.763 1.00 79.06 217 PRO A O 1
ATOM 1750 N N . THR A 1 218 ? 19.579 8.659 -21.617 1.00 80.38 218 THR A N 1
ATOM 1751 C CA . THR A 1 218 ? 18.768 7.457 -21.845 1.00 80.38 218 THR A CA 1
ATOM 1752 C C . THR A 1 218 ? 17.459 7.749 -22.574 1.00 80.38 218 THR A C 1
ATOM 1754 O O . THR A 1 218 ? 17.063 6.970 -23.437 1.00 80.38 218 THR A O 1
ATOM 1757 N N . LYS A 1 219 ? 16.784 8.856 -22.251 1.00 83.94 219 LYS A N 1
ATOM 1758 C CA . LYS A 1 219 ? 15.548 9.277 -22.923 1.00 83.94 219 LYS A CA 1
ATOM 1759 C C . LYS A 1 219 ? 15.842 9.851 -24.300 1.00 83.94 219 LYS A C 1
ATOM 1761 O O . LYS A 1 219 ? 15.109 9.549 -25.229 1.00 83.94 219 LYS A O 1
ATOM 1766 N N . GLU A 1 220 ? 16.926 10.611 -24.434 1.00 84.69 220 GLU A N 1
ATOM 1767 C CA . GLU A 1 220 ? 17.385 11.150 -25.717 1.00 84.69 220 GLU A CA 1
ATOM 1768 C C . GLU A 1 220 ? 17.682 10.019 -26.701 1.00 84.69 220 GLU A C 1
ATOM 1770 O O . GLU A 1 220 ? 17.168 10.027 -27.817 1.00 84.69 220 GLU A O 1
ATOM 1775 N N . LYS A 1 221 ? 18.410 8.983 -26.262 1.00 86.31 221 LYS A N 1
ATOM 1776 C CA . LYS A 1 221 ? 18.686 7.800 -27.087 1.00 86.31 221 LYS A CA 1
ATOM 1777 C C . LYS A 1 221 ? 17.404 7.078 -27.518 1.00 86.31 221 LYS A C 1
ATOM 1779 O O . LYS A 1 221 ? 17.293 6.686 -28.675 1.00 86.31 221 LYS A O 1
ATOM 1784 N N . LYS A 1 222 ? 16.429 6.928 -26.613 1.00 86.94 222 LYS A N 1
ATOM 1785 C CA . LYS A 1 222 ? 15.134 6.297 -26.921 1.00 86.94 222 LYS A CA 1
ATOM 1786 C C . LYS A 1 222 ? 14.306 7.130 -27.898 1.00 86.94 222 LYS A C 1
ATOM 1788 O O . LYS A 1 222 ? 13.899 6.610 -28.928 1.00 86.94 222 LYS A O 1
ATOM 1793 N N . ALA A 1 223 ? 14.117 8.416 -27.612 1.00 86.94 223 ALA A N 1
ATOM 1794 C CA . ALA A 1 223 ? 13.356 9.329 -28.462 1.00 86.94 223 ALA A CA 1
ATOM 1795 C C . ALA A 1 223 ? 13.979 9.461 -29.861 1.00 86.94 223 ALA A C 1
ATOM 1797 O O . ALA A 1 223 ? 13.263 9.530 -30.857 1.00 86.94 223 ALA A O 1
ATOM 1798 N N . SER A 1 224 ? 15.312 9.426 -29.950 1.00 87.44 224 SER A N 1
ATOM 1799 C CA . SER A 1 224 ? 16.024 9.430 -31.234 1.00 87.44 224 SER A CA 1
ATOM 1800 C C . SER A 1 224 ? 15.832 8.130 -32.023 1.00 87.44 224 SER A C 1
ATOM 1802 O O . SER A 1 224 ? 15.826 8.163 -33.243 1.00 87.44 224 SER A O 1
ATOM 1804 N N . SER A 1 225 ? 15.631 6.988 -31.352 1.00 87.81 225 SER A N 1
ATOM 1805 C CA . SER A 1 225 ? 15.372 5.694 -32.010 1.00 87.81 225 SER A CA 1
ATOM 1806 C C . SER A 1 225 ? 13.917 5.460 -32.437 1.00 87.81 225 SER A C 1
ATOM 1808 O O . SER A 1 225 ? 13.616 4.414 -33.008 1.00 87.81 225 SER A O 1
ATOM 1810 N N . TRP A 1 226 ? 13.003 6.376 -32.117 1.00 90.38 226 TRP A N 1
ATOM 1811 C CA . TRP A 1 226 ? 11.587 6.227 -32.444 1.00 90.38 226 TRP A CA 1
ATOM 1812 C C . TRP A 1 226 ? 11.274 6.636 -33.884 1.00 90.38 226 TRP A C 1
ATOM 1814 O O . TRP A 1 226 ? 11.846 7.583 -34.419 1.00 90.38 226 TRP A O 1
ATOM 1824 N N . ASP A 1 227 ? 10.329 5.927 -34.489 1.00 90.56 227 ASP A N 1
ATOM 1825 C CA . ASP A 1 227 ? 9.758 6.272 -35.784 1.00 90.56 227 ASP A CA 1
ATOM 1826 C C . ASP A 1 227 ? 8.893 7.536 -35.664 1.00 90.56 227 ASP A C 1
ATOM 1828 O O . ASP A 1 227 ? 8.102 7.673 -34.724 1.00 90.56 227 ASP A O 1
ATOM 1832 N N . LYS A 1 228 ? 9.058 8.470 -36.606 1.00 88.44 228 LYS A N 1
ATOM 1833 C CA . LYS A 1 228 ? 8.462 9.814 -36.549 1.00 88.44 228 LYS A CA 1
ATOM 1834 C C . LYS A 1 228 ? 6.937 9.780 -36.655 1.00 88.44 228 LYS A C 1
ATOM 1836 O O . LYS A 1 228 ? 6.261 10.449 -35.872 1.00 88.44 228 LYS A O 1
ATOM 1841 N N . ASP A 1 229 ? 6.392 8.970 -37.558 1.00 84.62 229 ASP A N 1
ATOM 1842 C CA . ASP A 1 229 ? 4.946 8.891 -37.793 1.00 84.62 229 ASP A CA 1
ATOM 1843 C C . ASP A 1 229 ? 4.237 8.203 -36.625 1.00 84.62 229 ASP A C 1
ATOM 1845 O O . ASP A 1 229 ? 3.192 8.657 -36.143 1.00 84.62 229 ASP A O 1
ATOM 1849 N N . ARG A 1 230 ? 4.850 7.137 -36.101 1.00 88.25 230 ARG A N 1
ATOM 1850 C CA . ARG A 1 230 ? 4.379 6.460 -34.890 1.00 88.25 230 ARG A CA 1
ATOM 1851 C C . ARG A 1 230 ? 4.460 7.370 -33.663 1.00 88.25 230 ARG A C 1
ATOM 1853 O O . ARG A 1 230 ? 3.550 7.361 -32.833 1.00 88.25 230 ARG A O 1
ATOM 1860 N N . LEU A 1 231 ? 5.505 8.190 -33.555 1.00 91.00 231 LEU A N 1
ATOM 1861 C CA . LEU A 1 231 ? 5.675 9.149 -32.464 1.00 91.00 231 LEU A CA 1
ATOM 1862 C C . LEU A 1 231 ? 4.619 10.259 -32.487 1.00 91.00 231 LEU A C 1
ATOM 1864 O O . LEU A 1 231 ? 4.081 10.591 -31.433 1.00 91.00 231 LEU A O 1
ATOM 1868 N N . LEU A 1 232 ? 4.280 10.807 -33.656 1.00 89.50 232 LEU A N 1
ATOM 1869 C CA . LEU A 1 232 ? 3.237 11.832 -33.771 1.00 89.50 232 LEU A CA 1
ATOM 1870 C C . LEU A 1 232 ? 1.880 11.316 -33.273 1.00 89.50 232 LEU A C 1
ATOM 1872 O O . LEU A 1 232 ? 1.248 11.971 -32.444 1.00 89.50 232 LEU A O 1
ATOM 1876 N N . LYS A 1 233 ? 1.490 10.101 -33.678 1.00 88.44 233 LYS A N 1
ATOM 1877 C CA . LYS A 1 233 ? 0.271 9.443 -33.175 1.00 88.44 233 LYS A CA 1
ATOM 1878 C C . LYS A 1 233 ? 0.346 9.144 -31.679 1.00 88.44 233 LYS A C 1
ATOM 1880 O O . LYS A 1 233 ? -0.625 9.340 -30.955 1.00 88.44 233 LYS A O 1
ATOM 1885 N N . ALA A 1 234 ? 1.505 8.705 -31.185 1.00 89.50 234 ALA A N 1
ATOM 1886 C CA . ALA A 1 234 ? 1.696 8.476 -29.756 1.00 89.50 234 ALA A CA 1
ATOM 1887 C C . ALA A 1 234 ? 1.549 9.773 -28.943 1.00 89.50 234 ALA A C 1
ATOM 1889 O O . ALA A 1 234 ? 0.965 9.746 -27.863 1.00 89.50 234 ALA A O 1
ATOM 1890 N N . ILE A 1 235 ? 2.040 10.905 -29.460 1.00 89.88 235 ILE A N 1
ATOM 1891 C CA . ILE A 1 235 ? 1.892 12.230 -28.842 1.00 89.88 235 ILE A CA 1
ATOM 1892 C C . ILE A 1 235 ? 0.426 12.681 -28.838 1.00 89.88 235 ILE A C 1
ATOM 1894 O O . ILE A 1 235 ? -0.022 13.274 -27.858 1.00 89.88 235 ILE A O 1
ATOM 1898 N N . GLU A 1 236 ? -0.328 12.401 -29.899 1.00 89.12 236 GLU A N 1
ATOM 1899 C CA . GLU A 1 236 ? -1.761 12.701 -29.974 1.00 89.12 236 GLU A CA 1
ATOM 1900 C C . GLU A 1 236 ? -2.552 11.926 -28.910 1.00 89.12 236 GLU A C 1
ATOM 1902 O O . GLU A 1 236 ? -3.202 12.539 -28.064 1.00 89.12 236 GLU A O 1
ATOM 1907 N N . ILE A 1 237 ? -2.371 10.603 -28.842 1.00 87.38 237 ILE A N 1
ATOM 1908 C CA . ILE A 1 237 ? -2.983 9.748 -27.809 1.00 87.38 237 ILE A CA 1
ATOM 1909 C C . ILE A 1 237 ? -2.536 10.184 -26.407 1.00 87.38 237 ILE A C 1
ATOM 1911 O O . ILE A 1 237 ? -3.319 10.199 -25.458 1.00 87.38 237 ILE A O 1
ATOM 1915 N N . PHE A 1 238 ? -1.272 10.581 -26.261 1.00 90.62 238 PHE A N 1
ATOM 1916 C CA . PHE A 1 238 ? -0.742 11.093 -25.004 1.00 90.62 238 PHE A CA 1
ATOM 1917 C C . PHE A 1 238 ? -1.443 12.386 -24.565 1.00 90.62 238 PHE A C 1
ATOM 1919 O O . PHE A 1 238 ? -1.721 12.541 -23.377 1.00 90.62 238 PHE A O 1
ATOM 1926 N N . LYS A 1 239 ? -1.778 13.293 -25.492 1.00 86.94 239 LYS A N 1
ATOM 1927 C CA . LYS A 1 239 ? -2.572 14.497 -25.192 1.00 86.94 239 LYS A CA 1
ATOM 1928 C C . LYS A 1 239 ? -4.014 14.146 -24.823 1.00 86.94 239 LYS A C 1
ATOM 1930 O O . LYS A 1 239 ? -4.515 14.676 -23.834 1.00 86.94 239 LYS A O 1
ATOM 1935 N N . GLU A 1 240 ? -4.655 13.243 -25.567 1.00 85.25 240 GLU A N 1
ATOM 1936 C CA . GLU A 1 240 ? -6.027 12.786 -25.287 1.00 85.25 240 GLU A CA 1
ATOM 1937 C C . GLU A 1 240 ? -6.153 12.172 -23.888 1.00 85.25 240 GLU A C 1
ATOM 1939 O O . GLU A 1 240 ? -7.102 12.452 -23.158 1.00 85.25 240 GLU A O 1
ATOM 1944 N N . GLN A 1 241 ? -5.158 11.384 -23.477 1.00 81.12 241 GLN A N 1
ATOM 1945 C CA . GLN A 1 241 ? -5.116 10.737 -22.164 1.00 81.12 241 GLN A CA 1
ATOM 1946 C C . GLN A 1 241 ? -4.654 11.667 -21.030 1.00 81.12 241 GLN A C 1
ATOM 1948 O O . GLN A 1 241 ? -4.412 11.186 -19.922 1.00 81.12 241 GLN A O 1
ATOM 1953 N N . GLN A 1 242 ? -4.495 12.973 -21.290 1.00 82.00 242 GLN A N 1
ATOM 1954 C CA . GLN A 1 242 ? -3.903 13.941 -20.355 1.00 82.00 242 GLN A CA 1
ATOM 1955 C C . GLN A 1 242 ? -2.588 13.420 -19.754 1.00 82.00 242 GLN A C 1
ATOM 1957 O O . GLN A 1 242 ? -2.329 13.525 -18.556 1.00 82.00 242 GLN A O 1
ATOM 1962 N N . GLY A 1 243 ? -1.770 12.781 -20.589 1.00 75.31 243 GLY A N 1
ATOM 1963 C CA . GLY A 1 243 ? -0.581 12.080 -20.149 1.00 75.31 243 GLY A CA 1
ATOM 1964 C C . GLY A 1 243 ? 0.422 13.032 -19.513 1.00 75.31 243 GLY A C 1
ATOM 1965 O O . GLY A 1 243 ? 0.704 14.089 -20.059 1.00 75.31 243 GLY A O 1
ATOM 1966 N N . GLU A 1 244 ? 0.985 12.662 -18.360 1.00 78.12 244 GLU A N 1
ATOM 1967 C CA . GLU A 1 244 ? 1.826 13.575 -17.571 1.00 78.12 244 GLU A CA 1
ATOM 1968 C C . GLU A 1 244 ? 3.333 13.255 -17.621 1.00 78.12 244 GLU A C 1
ATOM 1970 O O . GLU A 1 244 ? 4.144 14.103 -17.245 1.00 78.12 244 GLU A O 1
ATOM 1975 N N . TYR A 1 245 ? 3.737 12.059 -18.072 1.00 78.44 245 TYR A N 1
ATOM 1976 C CA . TYR A 1 245 ? 5.114 11.557 -17.920 1.00 78.44 245 TYR A CA 1
ATOM 1977 C C . TYR A 1 245 ? 5.645 10.769 -19.130 1.00 78.44 245 TYR A C 1
ATOM 1979 O O . TYR A 1 245 ? 4.919 10.044 -19.803 1.00 78.44 245 TYR A O 1
ATOM 1987 N N . PHE A 1 246 ? 6.961 10.850 -19.367 1.00 86.38 246 PHE A N 1
ATOM 1988 C CA . PHE A 1 246 ? 7.632 10.237 -20.528 1.00 86.38 246 PHE A CA 1
ATOM 1989 C C . PHE A 1 246 ? 7.446 8.717 -20.618 1.00 86.38 246 PHE A C 1
ATOM 1991 O O . PHE A 1 246 ? 7.325 8.175 -21.708 1.00 86.38 246 PHE A O 1
ATOM 1998 N N . SER A 1 247 ? 7.381 8.013 -19.487 1.00 84.12 247 SER A N 1
ATOM 1999 C CA . SER A 1 247 ? 7.147 6.565 -19.459 1.00 84.12 247 SER A CA 1
ATOM 2000 C C . SER A 1 247 ? 5.746 6.172 -19.940 1.00 84.12 247 SER A C 1
ATOM 2002 O O . SER A 1 247 ? 5.574 5.059 -20.425 1.00 84.12 247 SER A O 1
ATOM 2004 N N . LEU A 1 248 ? 4.747 7.056 -19.827 1.00 85.19 248 LEU A N 1
ATOM 2005 C CA . LEU A 1 248 ? 3.436 6.837 -20.438 1.00 85.19 248 LEU A CA 1
ATOM 2006 C C . LEU A 1 248 ? 3.522 7.018 -21.949 1.00 85.19 248 LEU A C 1
ATOM 2008 O O . LEU A 1 248 ? 3.037 6.157 -22.668 1.00 85.19 248 LEU A O 1
ATOM 2012 N N . LEU A 1 249 ? 4.207 8.063 -22.423 1.00 88.38 249 LEU A N 1
ATOM 2013 C CA . LEU A 1 249 ? 4.466 8.240 -23.854 1.00 88.38 249 LEU A CA 1
ATOM 2014 C C . LEU A 1 249 ? 5.216 7.029 -24.437 1.00 88.38 249 LEU A C 1
ATOM 2016 O O . LEU A 1 249 ? 4.843 6.522 -25.486 1.00 88.38 249 LEU A O 1
ATOM 2020 N N . GLU A 1 250 ? 6.208 6.504 -23.714 1.00 88.62 250 GLU A N 1
ATOM 2021 C CA . GLU A 1 250 ? 6.932 5.283 -24.084 1.00 88.62 250 GLU A CA 1
ATOM 2022 C C . GLU A 1 250 ? 6.017 4.047 -24.112 1.00 88.62 250 GLU A C 1
ATOM 2024 O O . GLU A 1 250 ? 6.110 3.236 -25.030 1.00 88.62 250 GLU A O 1
ATOM 2029 N N . LYS A 1 251 ? 5.116 3.891 -23.134 1.00 87.44 251 LYS A N 1
ATOM 2030 C CA . LYS A 1 251 ? 4.132 2.796 -23.132 1.00 87.44 251 LYS A CA 1
ATOM 2031 C C . LYS A 1 251 ? 3.168 2.898 -24.307 1.00 87.44 251 LYS A C 1
ATOM 2033 O O . LYS A 1 251 ? 2.941 1.894 -24.968 1.00 87.44 251 LYS A O 1
ATOM 2038 N N . ILE A 1 252 ? 2.636 4.092 -24.566 1.00 89.31 252 ILE A N 1
ATOM 2039 C CA . ILE A 1 252 ? 1.735 4.351 -25.691 1.00 89.31 252 ILE A CA 1
ATOM 2040 C C . ILE A 1 252 ? 2.453 4.030 -26.996 1.00 89.31 252 ILE A C 1
ATOM 2042 O O . ILE A 1 252 ? 1.899 3.307 -27.814 1.00 89.31 252 ILE A O 1
ATOM 2046 N N . TYR A 1 253 ? 3.692 4.503 -27.153 1.00 90.94 253 TYR A N 1
ATOM 2047 C CA . TYR A 1 253 ? 4.519 4.251 -28.329 1.00 90.94 253 TYR A CA 1
ATOM 2048 C C . TYR A 1 253 ? 4.782 2.755 -28.550 1.00 90.94 253 TYR A C 1
ATOM 2050 O O . TYR A 1 253 ? 4.671 2.278 -29.676 1.00 90.94 253 TYR A O 1
ATOM 2058 N N . ASN A 1 254 ? 5.095 2.000 -27.495 1.00 87.31 254 ASN A N 1
ATOM 2059 C CA . ASN A 1 254 ? 5.413 0.571 -27.592 1.00 87.31 254 ASN A CA 1
ATOM 2060 C C . ASN A 1 254 ? 4.183 -0.344 -27.711 1.00 87.31 254 ASN A C 1
ATOM 2062 O O . ASN A 1 254 ? 4.340 -1.522 -28.017 1.00 87.31 254 ASN A O 1
ATOM 2066 N N . ASP A 1 255 ? 2.973 0.154 -27.458 1.00 85.38 255 ASP A N 1
ATOM 2067 C CA . ASP A 1 255 ? 1.756 -0.648 -27.564 1.00 85.38 255 ASP A CA 1
ATOM 2068 C C . ASP A 1 255 ? 1.225 -0.638 -29.000 1.00 85.38 255 ASP A C 1
ATOM 2070 O O . ASP A 1 255 ? 0.579 0.311 -29.443 1.00 85.38 255 ASP A O 1
ATOM 2074 N N . ASP A 1 256 ? 1.486 -1.723 -29.731 1.00 82.69 256 ASP A N 1
ATOM 2075 C CA . ASP A 1 256 ? 1.056 -1.887 -31.122 1.00 82.69 256 ASP A CA 1
ATOM 2076 C C . ASP A 1 256 ? -0.466 -1.757 -31.302 1.00 82.69 256 ASP A C 1
ATOM 2078 O O . ASP A 1 256 ? -0.915 -1.353 -32.375 1.00 82.69 256 ASP A O 1
ATOM 2082 N N . LYS A 1 257 ? -1.275 -2.021 -30.261 1.00 80.19 257 LYS A N 1
ATOM 2083 C CA . LYS A 1 257 ? -2.743 -1.905 -30.330 1.00 80.19 257 LYS A CA 1
ATOM 2084 C C . LYS A 1 257 ? -3.209 -0.482 -30.620 1.00 80.19 257 LYS A C 1
ATOM 2086 O O . LYS A 1 257 ? -4.267 -0.306 -31.217 1.00 80.19 257 LYS A O 1
ATOM 2091 N N . ASN A 1 258 ? -2.415 0.514 -30.235 1.00 78.00 258 ASN A N 1
ATOM 2092 C CA . ASN A 1 258 ? -2.718 1.926 -30.453 1.00 78.00 258 ASN A CA 1
ATOM 2093 C C . ASN A 1 258 ? -2.508 2.367 -31.910 1.00 78.00 258 ASN A C 1
ATOM 2095 O O . ASN A 1 258 ? -2.968 3.440 -32.294 1.00 78.00 258 ASN A O 1
ATOM 2099 N N . PHE A 1 259 ? -1.823 1.555 -32.722 1.00 81.75 259 PHE A N 1
ATOM 2100 C CA . PHE A 1 259 ? -1.429 1.908 -34.091 1.00 81.75 259 PHE A CA 1
ATOM 2101 C C . PHE A 1 259 ? -2.061 1.009 -35.157 1.00 81.75 259 PHE A C 1
ATOM 2103 O O . PHE A 1 259 ? -1.805 1.206 -36.346 1.00 81.75 259 PHE A O 1
ATOM 2110 N N . VAL A 1 260 ? -2.901 0.046 -34.759 1.00 72.69 260 VAL A N 1
ATOM 2111 C CA . VAL A 1 260 ? -3.680 -0.756 -35.707 1.00 72.69 260 VAL A CA 1
ATOM 2112 C C . VAL A 1 260 ? -4.750 0.145 -36.339 1.00 72.69 260 VAL A C 1
ATOM 2114 O O . VAL A 1 260 ? -5.488 0.808 -35.604 1.00 72.69 260 VAL A O 1
ATOM 2117 N N . PRO A 1 261 ? -4.876 0.185 -37.679 1.00 59.50 261 PRO A N 1
ATOM 2118 C CA . PRO A 1 261 ? -5.998 0.849 -38.326 1.00 59.50 261 PRO A CA 1
ATOM 2119 C C . PRO A 1 261 ? -7.296 0.273 -37.760 1.00 59.50 261 PRO A C 1
ATOM 2121 O O . PRO A 1 261 ? -7.475 -0.947 -37.747 1.00 59.50 261 PRO A O 1
ATOM 2124 N N . LYS A 1 262 ? -8.192 1.130 -37.262 1.00 49.81 262 LYS A N 1
ATOM 2125 C CA . LYS A 1 262 ? -9.545 0.713 -36.886 1.00 49.81 262 LYS A CA 1
ATOM 2126 C C . LYS A 1 262 ? -10.248 0.224 -38.153 1.00 49.81 262 LYS A C 1
ATOM 2128 O O . LYS A 1 262 ? -10.889 1.009 -38.839 1.00 49.81 262 LYS A O 1
ATOM 2133 N N . ASN A 1 263 ? -10.127 -1.064 -38.461 1.00 42.88 263 ASN A N 1
ATOM 2134 C CA . ASN A 1 263 ? -11.094 -1.719 -39.321 1.00 42.88 263 ASN A CA 1
ATOM 2135 C C . ASN A 1 263 ? -12.415 -1.681 -38.564 1.00 42.88 263 ASN A C 1
ATOM 2137 O O . ASN A 1 263 ? -12.523 -2.165 -37.432 1.00 42.88 263 ASN A O 1
ATOM 2141 N N . GLU A 1 264 ? -13.385 -1.011 -39.166 1.00 43.66 264 GLU A N 1
ATOM 2142 C CA . GLU A 1 264 ? -14.744 -0.962 -38.672 1.00 43.66 264 GLU A CA 1
ATOM 2143 C C . GLU A 1 264 ? -15.251 -2.385 -38.404 1.00 43.66 264 GLU A C 1
ATOM 2145 O O . GLU A 1 264 ? -15.030 -3.314 -39.177 1.00 43.66 264 GLU A O 1
ATOM 2150 N N . LYS A 1 265 ? -15.869 -2.526 -37.232 1.00 44.19 265 LYS A N 1
ATOM 2151 C CA . LYS A 1 265 ? -16.598 -3.676 -36.691 1.00 44.19 265 LYS A CA 1
ATOM 2152 C C . LYS A 1 265 ? -16.858 -4.832 -37.674 1.00 44.19 265 LYS A C 1
ATOM 2154 O O . LYS A 1 265 ? -17.749 -4.755 -38.511 1.00 44.19 265 LYS A O 1
ATOM 2159 N N . THR A 1 266 ? -16.277 -5.990 -37.372 1.00 31.92 266 THR A N 1
ATOM 2160 C CA . THR A 1 266 ? -16.985 -7.269 -37.517 1.00 31.92 266 THR A CA 1
ATOM 2161 C C . THR A 1 266 ? -17.036 -7.950 -36.159 1.00 31.92 266 THR A C 1
ATOM 2163 O O . THR A 1 266 ? -16.023 -8.401 -35.623 1.00 31.92 266 THR A O 1
ATOM 2166 N N . ASN A 1 267 ? -18.239 -7.966 -35.589 1.00 44.72 267 ASN A N 1
ATOM 2167 C CA . ASN A 1 267 ? -18.592 -8.772 -34.430 1.00 44.72 267 ASN A CA 1
ATOM 2168 C C . ASN A 1 267 ? -18.355 -10.261 -34.743 1.00 44.72 267 ASN A C 1
ATOM 2170 O O . ASN A 1 267 ? -18.574 -10.698 -35.871 1.00 44.72 267 ASN A O 1
ATOM 2174 N N . ASN A 1 268 ? -17.975 -11.019 -33.711 1.00 45.59 268 ASN A N 1
ATOM 2175 C CA . ASN A 1 268 ? -17.855 -12.486 -33.660 1.00 45.59 268 ASN A CA 1
ATOM 2176 C C . ASN A 1 268 ? -16.530 -13.126 -34.103 1.00 45.59 268 ASN A C 1
ATOM 2178 O O . ASN A 1 268 ? -16.517 -14.127 -34.814 1.00 45.59 268 ASN A O 1
ATOM 2182 N N . SER A 1 269 ? -15.406 -12.689 -33.528 1.00 42.12 269 SER A N 1
ATOM 2183 C CA . SER A 1 269 ? -14.322 -13.644 -33.261 1.00 42.12 269 SER A CA 1
ATOM 2184 C C . SER A 1 269 ? -13.798 -13.481 -31.840 1.00 42.12 269 SER A C 1
ATOM 2186 O O . SER A 1 269 ? -13.144 -12.491 -31.511 1.00 42.12 269 SER A O 1
ATOM 2188 N N . VAL A 1 270 ? -14.108 -14.462 -30.994 1.00 44.75 270 VAL A N 1
ATOM 2189 C CA . VAL A 1 270 ? -13.582 -14.589 -29.633 1.00 44.75 270 VAL A CA 1
ATOM 2190 C C . VAL A 1 270 ? -12.053 -14.498 -29.675 1.00 44.75 270 VAL A C 1
ATOM 2192 O O . VAL A 1 270 ? -11.395 -15.258 -30.386 1.00 44.75 270 VAL A O 1
ATOM 2195 N N . SER A 1 271 ? -11.496 -13.558 -28.907 1.00 48.72 271 SER A N 1
ATOM 2196 C CA . SER A 1 271 ? -10.056 -13.365 -28.717 1.00 48.72 271 SER A CA 1
ATOM 2197 C C . SER A 1 271 ? -9.347 -14.702 -28.455 1.00 48.72 271 SER A C 1
ATOM 2199 O O . SER A 1 271 ? -9.650 -15.416 -27.493 1.00 48.72 271 SER A O 1
ATOM 2201 N N . LYS A 1 272 ? -8.386 -15.062 -29.314 1.00 50.75 272 LYS A N 1
ATOM 2202 C CA . LYS A 1 272 ? -7.495 -16.205 -29.078 1.00 50.75 272 LYS A CA 1
ATOM 2203 C C . LYS A 1 272 ? -6.490 -15.829 -27.987 1.00 50.75 272 LYS A C 1
ATOM 2205 O O . LYS A 1 272 ? 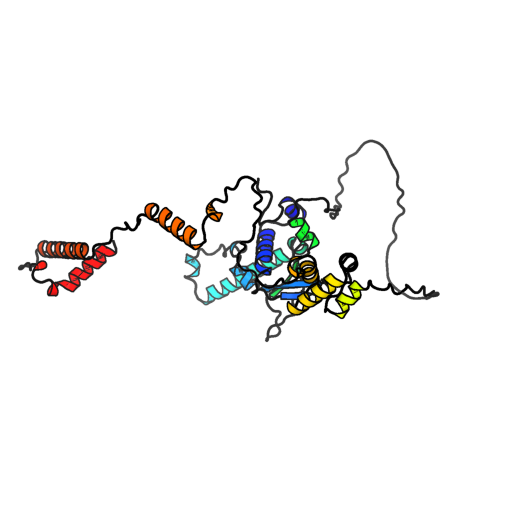-5.411 -15.320 -28.274 1.00 50.75 272 LYS A O 1
ATOM 2210 N N . PHE A 1 273 ? -6.823 -16.110 -26.729 1.00 52.09 273 PHE A N 1
ATOM 2211 C CA . PHE A 1 273 ? -5.827 -16.160 -25.661 1.00 52.09 273 PHE A CA 1
ATOM 2212 C C . PHE A 1 273 ? -4.865 -17.328 -25.925 1.00 52.09 273 PHE A C 1
ATOM 2214 O O . PHE A 1 273 ? -5.270 -18.486 -25.896 1.00 52.09 273 PHE A O 1
ATOM 2221 N N . LYS A 1 274 ? -3.587 -17.035 -26.197 1.00 53.62 274 LYS A N 1
ATOM 2222 C CA . LYS A 1 274 ? -2.519 -18.047 -26.216 1.00 53.62 274 LYS A CA 1
ATOM 2223 C C . LYS A 1 274 ? -2.217 -18.446 -24.770 1.00 53.62 274 LYS A C 1
ATOM 2225 O O . LYS A 1 274 ? -1.614 -17.668 -24.032 1.00 53.62 274 LYS A O 1
ATOM 2230 N N . SER A 1 275 ? -2.634 -19.638 -24.356 1.00 57.75 275 SER A N 1
ATOM 2231 C CA . SER A 1 275 ? -2.164 -20.226 -23.100 1.00 57.75 275 SER A CA 1
ATOM 2232 C C . SER A 1 275 ? -0.731 -20.758 -23.285 1.00 57.75 275 SER A C 1
ATOM 2234 O O . SER A 1 275 ? -0.335 -21.148 -24.383 1.00 57.75 275 SER A O 1
ATOM 2236 N N . ARG A 1 276 ? 0.082 -20.748 -22.219 1.00 59.16 276 ARG A N 1
ATOM 2237 C CA . ARG A 1 276 ? 1.460 -21.290 -22.229 1.00 59.16 276 ARG A CA 1
ATOM 2238 C C . ARG A 1 276 ? 1.515 -22.819 -22.104 1.00 59.16 276 ARG A C 1
ATOM 2240 O O . ARG A 1 276 ? 2.599 -23.382 -22.011 1.00 59.16 276 ARG A O 1
ATOM 2247 N N . PHE A 1 277 ? 0.368 -23.488 -22.060 1.00 62.94 277 PHE A N 1
ATOM 2248 C CA . PHE A 1 277 ? 0.276 -24.915 -21.778 1.00 62.94 277 PHE A CA 1
ATOM 2249 C C . PHE A 1 277 ? -0.084 -25.665 -23.060 1.00 62.94 277 PHE A C 1
ATOM 2251 O O . PHE A 1 277 ? -1.144 -25.446 -23.637 1.00 62.94 277 PHE A O 1
ATOM 2258 N N . HIS A 1 278 ? 0.786 -26.575 -23.492 1.00 55.50 278 HIS A N 1
ATOM 2259 C CA . HIS A 1 278 ? 0.653 -27.303 -24.759 1.00 55.50 278 HIS A CA 1
ATOM 2260 C C . HIS A 1 278 ? -0.415 -28.412 -24.761 1.00 55.50 278 HIS A C 1
ATOM 2262 O O . HIS A 1 278 ? -0.501 -29.153 -25.732 1.00 55.50 278 HIS A O 1
ATOM 2268 N N . ASN A 1 279 ? -1.224 -28.545 -23.703 1.00 59.88 279 ASN A N 1
ATOM 2269 C CA . ASN A 1 279 ? -2.146 -29.675 -23.556 1.00 59.88 279 ASN A CA 1
ATOM 2270 C C . ASN A 1 279 ? -3.471 -29.322 -22.855 1.00 59.88 279 ASN A C 1
ATOM 2272 O O . ASN A 1 279 ? -4.034 -30.128 -22.118 1.00 59.88 279 ASN A O 1
ATOM 2276 N N . ILE A 1 280 ? -3.969 -28.096 -23.044 1.00 60.03 280 ILE A N 1
ATOM 2277 C CA . ILE A 1 280 ? -5.308 -27.727 -22.567 1.00 60.03 280 ILE A CA 1
ATOM 2278 C C . ILE A 1 280 ? -6.325 -28.146 -23.629 1.00 60.03 280 ILE A C 1
ATOM 2280 O O . ILE A 1 280 ? -6.355 -27.588 -24.724 1.00 60.03 280 ILE A O 1
ATOM 2284 N N . ASN A 1 281 ? -7.169 -29.123 -23.294 1.00 59.66 281 ASN A N 1
ATOM 2285 C CA . ASN A 1 281 ? -8.342 -29.457 -24.094 1.00 59.66 281 ASN A CA 1
ATOM 2286 C C . ASN A 1 281 ? -9.383 -28.339 -23.925 1.00 59.66 281 ASN A C 1
ATOM 2288 O O . ASN A 1 281 ? -10.097 -28.287 -22.926 1.00 59.66 281 ASN A O 1
ATOM 2292 N N . GLU A 1 282 ? -9.448 -27.416 -24.883 1.00 64.81 282 GLU A N 1
ATOM 2293 C CA . GLU A 1 282 ? -10.407 -26.303 -24.899 1.00 64.81 282 GLU A CA 1
ATOM 2294 C C . GLU A 1 282 ? -11.816 -26.763 -25.333 1.00 64.81 282 GLU A C 1
ATOM 2296 O O . GLU A 1 282 ? -12.447 -26.167 -26.208 1.00 64.81 282 GLU A O 1
ATOM 2301 N N . SER A 1 283 ? -12.331 -27.843 -24.735 1.00 63.53 283 SER A N 1
ATOM 2302 C CA . SER A 1 283 ? -13.638 -28.434 -25.068 1.00 63.53 283 SER A CA 1
ATOM 2303 C C . SER A 1 283 ? -14.807 -27.454 -24.904 1.00 63.53 283 SER A C 1
ATOM 2305 O O . SER A 1 283 ? -15.803 -27.573 -25.613 1.00 63.53 283 SER A O 1
ATOM 2307 N N . PHE A 1 284 ? -14.656 -26.441 -24.044 1.00 60.34 284 PHE A N 1
ATOM 2308 C CA . PHE A 1 284 ? -15.634 -25.375 -23.816 1.00 60.34 284 PHE A CA 1
ATOM 2309 C C . PHE A 1 284 ? -15.826 -24.430 -25.017 1.00 60.34 284 PHE A C 1
ATOM 2311 O O . PHE A 1 284 ? -16.851 -23.766 -25.091 1.00 60.34 284 PHE A O 1
ATOM 2318 N N . ARG A 1 285 ? -14.894 -24.376 -25.985 1.00 65.19 285 ARG A N 1
ATOM 2319 C CA . ARG A 1 285 ? -15.053 -23.560 -27.209 1.00 65.19 285 ARG A CA 1
ATOM 2320 C C . ARG A 1 285 ? -16.051 -24.137 -28.214 1.00 65.19 285 ARG A C 1
ATOM 2322 O O . ARG A 1 285 ? -16.375 -23.462 -29.186 1.00 65.19 285 ARG A O 1
ATOM 2329 N N . LYS A 1 286 ? -16.481 -25.388 -28.025 1.00 72.62 286 LYS A N 1
ATOM 2330 C CA . LYS A 1 286 ? -17.464 -26.045 -28.898 1.00 72.62 286 LYS A CA 1
ATOM 2331 C C . LYS A 1 286 ? -18.895 -25.570 -28.647 1.00 72.62 286 LYS A C 1
ATOM 2333 O O . LYS A 1 286 ? -19.747 -25.831 -29.484 1.00 72.62 286 LYS A O 1
ATOM 2338 N N . TYR A 1 287 ? -19.135 -24.903 -27.522 1.00 74.50 287 TYR A N 1
ATOM 2339 C CA . TYR A 1 287 ? -20.454 -24.464 -27.092 1.00 74.50 287 TYR A CA 1
ATOM 2340 C C . TYR A 1 287 ? -20.542 -22.942 -27.165 1.00 74.50 287 TYR A C 1
ATOM 2342 O O . TYR A 1 287 ? -19.572 -22.233 -26.879 1.00 74.50 287 TYR A O 1
ATOM 2350 N N . THR A 1 288 ? -21.707 -22.434 -27.549 1.00 78.62 288 THR A N 1
ATOM 2351 C CA . THR A 1 288 ? -22.015 -21.006 -27.428 1.00 78.62 288 THR A CA 1
ATOM 2352 C C . THR A 1 288 ? -22.103 -20.600 -25.946 1.00 78.62 288 THR A C 1
ATOM 2354 O O . THR A 1 288 ? -22.266 -21.467 -25.084 1.00 78.62 288 THR A O 1
ATOM 2357 N N . PRO A 1 289 ? -21.983 -19.301 -25.602 1.00 74.00 289 PRO A N 1
ATOM 2358 C CA . PRO A 1 289 ? -22.063 -18.852 -24.208 1.00 74.00 289 PRO A CA 1
ATOM 2359 C C . PRO A 1 289 ? -23.336 -19.321 -23.488 1.00 74.00 289 PRO A C 1
ATOM 2361 O O . PRO A 1 289 ? -23.270 -19.740 -22.337 1.00 74.00 289 PRO A O 1
ATOM 2364 N N . GLU A 1 290 ? -24.467 -19.312 -24.194 1.00 77.56 290 GLU A N 1
ATOM 2365 C CA . GLU A 1 290 ? -25.778 -19.717 -23.677 1.00 77.56 290 GLU A CA 1
ATOM 2366 C C . GLU A 1 290 ? -25.856 -21.234 -23.440 1.00 77.56 290 GLU A C 1
ATOM 2368 O O . GLU A 1 290 ? -26.323 -21.686 -22.393 1.00 77.56 290 GLU A O 1
ATOM 2373 N N . GLU A 1 291 ? -25.333 -22.039 -24.371 1.00 80.94 291 GLU A N 1
ATOM 2374 C CA . GLU A 1 291 ? -25.248 -23.496 -24.214 1.00 80.94 291 GLU A CA 1
ATOM 2375 C C . GLU A 1 291 ? -24.305 -23.893 -23.077 1.00 80.94 291 GLU A C 1
ATOM 2377 O O . GLU A 1 291 ? -24.607 -24.815 -22.321 1.00 80.94 291 GLU A O 1
ATOM 2382 N N . LEU A 1 292 ? -23.177 -23.192 -22.929 1.00 80.81 292 LEU A N 1
ATOM 2383 C CA . LEU A 1 292 ? -22.219 -23.445 -21.857 1.00 80.81 292 LEU A CA 1
ATOM 2384 C C . LEU A 1 292 ? -22.827 -23.118 -20.489 1.00 80.81 292 LEU A C 1
ATOM 2386 O O . LEU A 1 292 ? -22.636 -23.879 -19.545 1.00 80.81 292 LEU A O 1
ATOM 2390 N N . GLU A 1 293 ? -23.584 -22.025 -20.379 1.00 79.69 293 GLU A N 1
ATOM 2391 C CA . GLU A 1 293 ? -24.293 -21.672 -19.147 1.00 79.69 293 GLU A CA 1
ATOM 2392 C C . GLU A 1 293 ? -25.352 -22.724 -18.787 1.00 79.69 293 GLU A C 1
ATOM 2394 O O . GLU A 1 293 ? -25.455 -23.128 -17.626 1.00 79.69 293 GLU A O 1
ATOM 2399 N N . LYS A 1 294 ? -26.092 -23.226 -19.783 1.00 85.50 294 LYS A N 1
ATOM 2400 C CA . LYS A 1 294 ? -27.065 -24.307 -19.593 1.00 85.50 294 LYS A CA 1
ATOM 2401 C C . LYS A 1 294 ? -26.391 -25.607 -19.137 1.00 85.50 294 LYS A C 1
ATOM 2403 O O . LYS A 1 294 ? -26.809 -26.183 -18.137 1.00 85.50 294 LYS A O 1
ATOM 2408 N N . LEU A 1 295 ? -25.304 -26.010 -19.798 1.00 83.88 295 LEU A N 1
ATOM 2409 C CA . LEU A 1 295 ? -24.489 -27.175 -19.428 1.00 83.88 295 LEU A CA 1
ATOM 2410 C C . LEU A 1 295 ? -23.886 -27.046 -18.024 1.00 83.88 295 LEU A C 1
ATOM 2412 O O . LEU A 1 295 ? -23.798 -28.036 -17.299 1.00 83.88 295 LEU A O 1
ATOM 2416 N N . LEU A 1 296 ? -23.448 -25.847 -17.631 1.00 79.94 296 LEU A N 1
ATOM 2417 C CA . LEU A 1 296 ? -22.923 -25.591 -16.290 1.00 79.94 296 LEU A CA 1
ATOM 2418 C C . LEU A 1 296 ? -24.018 -25.706 -15.228 1.00 79.94 296 LEU A C 1
ATOM 2420 O O . LEU A 1 296 ? -23.769 -26.322 -14.195 1.00 79.94 296 LEU A O 1
ATOM 2424 N N . LYS A 1 297 ? -25.219 -25.171 -15.485 1.00 78.56 297 LYS A N 1
ATOM 2425 C CA . LYS A 1 297 ? -26.372 -25.309 -14.581 1.00 78.56 297 LYS A CA 1
ATOM 2426 C C . LYS A 1 297 ? -26.801 -26.770 -14.438 1.00 78.56 297 LYS A C 1
ATOM 2428 O O . LYS A 1 297 ? -26.905 -27.260 -13.320 1.00 78.56 297 LYS A O 1
ATOM 2433 N N . GLU A 1 298 ? -26.958 -27.491 -15.547 1.00 80.56 298 GLU A N 1
ATOM 2434 C CA . GLU A 1 298 ? -27.346 -28.909 -15.533 1.00 80.56 298 GLU A CA 1
ATOM 2435 C C . GLU A 1 298 ? -26.325 -29.786 -14.787 1.00 80.56 298 GLU A C 1
ATOM 2437 O O . GLU A 1 298 ? -26.713 -30.588 -13.945 1.00 80.56 298 GLU A O 1
ATOM 2442 N N . ASN A 1 299 ? -25.018 -29.580 -14.997 1.00 77.88 299 ASN A N 1
ATOM 2443 C CA . ASN A 1 299 ? -23.971 -30.341 -14.294 1.00 77.88 299 ASN A CA 1
ATOM 2444 C C . ASN A 1 299 ? -23.809 -29.973 -12.807 1.00 77.88 299 ASN A C 1
ATOM 2446 O O . ASN A 1 299 ? -23.126 -30.689 -12.069 1.00 77.88 299 ASN A O 1
ATOM 2450 N N . GLN A 1 300 ? -24.359 -28.838 -12.369 1.00 73.06 300 GLN A N 1
ATOM 2451 C CA . GLN A 1 300 ? -24.323 -28.411 -10.969 1.00 73.06 300 GLN A CA 1
ATOM 2452 C C . GLN A 1 300 ? -25.592 -28.777 -10.191 1.00 73.06 300 GLN A C 1
ATOM 2454 O O . GLN A 1 300 ? -25.511 -28.867 -8.967 1.00 73.06 300 GLN A O 1
ATOM 2459 N N . ASN A 1 301 ? -26.711 -29.058 -10.870 1.00 65.88 301 ASN A N 1
ATOM 2460 C CA . ASN A 1 301 ? -27.986 -29.402 -10.228 1.00 65.88 301 ASN A CA 1
ATOM 2461 C C . ASN A 1 301 ? -27.886 -30.619 -9.290 1.00 65.88 301 ASN A C 1
ATOM 2463 O O . ASN A 1 301 ? -28.466 -30.591 -8.210 1.00 65.88 301 ASN A O 1
ATOM 2467 N N . ASP A 1 302 ? -27.091 -31.633 -9.642 1.00 61.78 302 ASP A N 1
ATOM 2468 C CA . ASP A 1 302 ? -26.917 -32.829 -8.798 1.00 61.78 302 ASP A CA 1
ATOM 2469 C C . ASP A 1 302 ? -25.778 -32.693 -7.771 1.00 61.78 302 ASP A C 1
ATOM 2471 O O . ASP A 1 302 ? -25.695 -33.465 -6.818 1.00 61.78 302 ASP A O 1
ATOM 2475 N N . LYS A 1 303 ? -24.874 -31.717 -7.946 1.00 61.94 303 LYS A N 1
ATOM 2476 C CA . LYS A 1 303 ? -23.739 -31.483 -7.028 1.00 61.94 303 LYS A CA 1
ATOM 2477 C C . LYS A 1 303 ? -24.115 -30.657 -5.808 1.00 61.94 303 LYS A C 1
ATOM 2479 O O . LYS A 1 303 ? -23.449 -30.756 -4.781 1.00 61.94 303 LYS A O 1
ATOM 2484 N N . PHE A 1 304 ? -25.163 -29.855 -5.940 1.00 55.84 304 PHE A N 1
ATOM 2485 C CA . PHE A 1 304 ? -25.748 -29.077 -4.864 1.00 55.84 304 PHE A CA 1
ATOM 2486 C C . PHE A 1 304 ? -27.207 -29.493 -4.701 1.00 55.84 304 PHE A C 1
ATOM 2488 O O . PHE A 1 304 ? -28.111 -28.663 -4.760 1.00 55.84 304 PHE A O 1
ATOM 2495 N N . THR A 1 305 ? -27.457 -30.788 -4.475 1.00 48.59 305 THR A N 1
ATOM 2496 C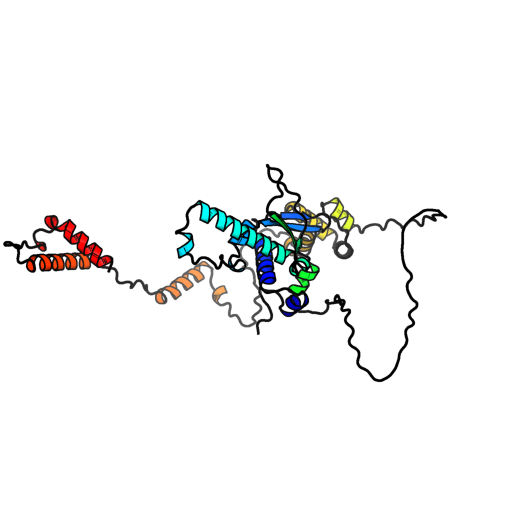 CA . THR A 1 305 ? -28.666 -31.166 -3.738 1.00 48.59 305 THR A CA 1
ATOM 2497 C C . THR A 1 305 ? -28.641 -30.353 -2.454 1.00 48.59 305 THR A C 1
ATOM 2499 O O . THR A 1 305 ? -27.727 -30.543 -1.651 1.00 48.59 305 THR A O 1
ATOM 2502 N N . ASN A 1 306 ? -29.567 -29.399 -2.336 1.00 47.47 306 ASN A N 1
ATOM 2503 C CA . ASN A 1 306 ? -29.710 -28.469 -1.222 1.00 47.47 306 ASN A CA 1
ATOM 2504 C C . ASN A 1 306 ? -29.294 -29.116 0.101 1.00 47.47 306 ASN A C 1
ATOM 2506 O O . ASN A 1 306 ? -30.080 -29.801 0.751 1.00 47.47 306 ASN A O 1
ATOM 2510 N N . THR A 1 307 ? -28.074 -28.833 0.546 1.00 41.47 307 THR A N 1
ATOM 2511 C CA . THR A 1 307 ? -27.713 -28.914 1.956 1.00 41.47 307 THR A CA 1
ATOM 2512 C C . THR A 1 307 ? -28.287 -27.679 2.643 1.00 41.47 307 THR A C 1
ATOM 2514 O O . THR A 1 307 ? -27.554 -26.871 3.194 1.00 41.47 307 THR A O 1
ATOM 2517 N N . ASN A 1 308 ? -29.609 -27.531 2.568 1.00 43.47 308 ASN A N 1
ATOM 2518 C CA . ASN A 1 308 ? -30.401 -26.801 3.546 1.00 43.47 308 ASN A CA 1
ATOM 2519 C C . ASN A 1 308 ? -31.098 -27.866 4.396 1.00 43.47 308 ASN A C 1
ATOM 2521 O O . ASN A 1 308 ? -32.315 -27.989 4.387 1.00 43.47 308 ASN A O 1
ATOM 2525 N N . ASN A 1 309 ? -30.285 -28.683 5.062 1.00 46.78 309 ASN A N 1
ATOM 2526 C CA . ASN A 1 309 ? -30.688 -29.398 6.263 1.00 46.78 309 ASN A CA 1
ATOM 2527 C C . ASN A 1 309 ? -29.906 -28.772 7.428 1.00 46.78 309 ASN A C 1
ATOM 2529 O O . ASN A 1 309 ? -29.138 -29.442 8.111 1.00 46.78 309 ASN A O 1
ATOM 2533 N N . GLU A 1 310 ? -30.076 -27.468 7.639 1.00 50.28 310 GLU A N 1
ATOM 2534 C CA . GLU A 1 310 ? -30.429 -27.088 9.005 1.00 50.28 310 GLU A CA 1
ATOM 2535 C C . GLU A 1 310 ? -31.860 -27.601 9.187 1.00 50.28 310 GLU A C 1
ATOM 2537 O O . GLU A 1 310 ? -32.656 -27.442 8.254 1.00 50.28 310 GLU A O 1
ATOM 2542 N N . PRO A 1 311 ? -32.192 -28.300 10.287 1.00 49.50 311 PRO A N 1
ATOM 2543 C CA . PRO A 1 311 ? -33.569 -28.706 10.500 1.00 49.50 311 PRO A CA 1
ATOM 2544 C C . PRO A 1 311 ? -34.399 -27.429 10.427 1.00 49.50 311 PRO A C 1
ATOM 2546 O O . PRO A 1 311 ? -34.156 -26.494 11.190 1.00 49.50 311 PRO A O 1
ATOM 2549 N N . ALA A 1 312 ? -35.316 -27.351 9.460 1.00 53.28 312 ALA A N 1
ATOM 2550 C CA . ALA A 1 312 ? -36.331 -26.320 9.483 1.00 53.28 312 ALA A CA 1
ATOM 2551 C C . ALA A 1 312 ? -36.993 -26.460 10.849 1.00 53.28 312 ALA A C 1
ATOM 2553 O O . ALA A 1 312 ? -37.613 -27.485 11.126 1.00 53.28 312 ALA A O 1
ATOM 2554 N N . ILE A 1 313 ? -36.741 -25.495 11.730 1.00 63.25 313 ILE A N 1
ATOM 2555 C CA . ILE A 1 313 ? -37.346 -25.473 13.046 1.00 63.25 313 ILE A CA 1
ATOM 2556 C C . ILE A 1 313 ? -38.847 -25.392 12.786 1.00 63.25 313 ILE A C 1
ATOM 2558 O O . ILE A 1 313 ? -39.342 -24.355 12.339 1.00 63.25 313 ILE A O 1
ATOM 2562 N N . ASP A 1 314 ? -39.555 -26.505 12.975 1.00 78.06 314 ASP A N 1
ATOM 2563 C CA . ASP A 1 314 ? -40.999 -26.519 12.831 1.00 78.06 314 ASP A CA 1
ATOM 2564 C C . ASP A 1 314 ? -41.575 -25.742 14.013 1.00 78.06 314 ASP A C 1
ATOM 2566 O O . ASP A 1 314 ? -41.650 -26.218 15.147 1.00 78.06 314 ASP A O 1
ATOM 2570 N N . ILE A 1 315 ? -41.942 -24.492 13.741 1.00 78.44 315 ILE A N 1
ATOM 2571 C CA . ILE A 1 315 ? -42.513 -23.572 14.724 1.00 78.44 315 ILE A CA 1
ATOM 2572 C C . ILE A 1 315 ? -43.782 -24.181 15.345 1.00 78.44 31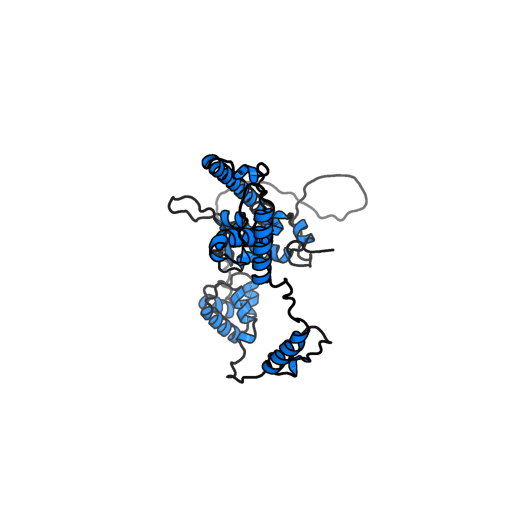5 ILE A C 1
ATOM 2574 O O . ILE A 1 315 ? -44.066 -23.929 16.516 1.00 78.44 315 ILE A O 1
ATOM 2578 N N . ASN A 1 316 ? -44.514 -25.028 14.609 1.00 83.81 316 ASN A N 1
ATOM 2579 C CA . ASN A 1 316 ? -45.684 -25.717 15.148 1.00 83.81 316 ASN A CA 1
ATOM 2580 C C . ASN A 1 316 ? -45.285 -26.819 16.136 1.00 83.81 316 ASN A C 1
ATOM 2582 O O . ASN A 1 316 ? -45.939 -26.970 17.165 1.00 83.81 316 ASN A O 1
ATOM 2586 N N . GLU A 1 317 ? -44.194 -27.541 15.876 1.00 85.75 317 GLU A N 1
ATOM 2587 C CA . GLU A 1 317 ? -43.672 -28.564 16.791 1.00 85.75 317 GLU A CA 1
ATOM 2588 C C . GLU A 1 317 ? -43.149 -27.936 18.093 1.00 85.75 317 GLU A C 1
ATOM 2590 O O . GLU A 1 317 ? -43.422 -28.438 19.186 1.00 85.75 317 GLU A O 1
ATOM 2595 N N . ILE A 1 318 ? -42.475 -26.782 18.005 1.00 86.62 318 ILE A N 1
ATOM 2596 C CA . ILE A 1 318 ? -42.051 -26.016 19.189 1.00 86.62 318 ILE A CA 1
ATOM 2597 C C . ILE A 1 318 ? -43.255 -25.535 19.994 1.00 86.62 318 ILE A C 1
ATOM 2599 O O . ILE A 1 318 ? -43.255 -25.640 21.223 1.00 86.62 318 ILE A O 1
ATOM 2603 N N . ARG A 1 319 ? -44.292 -25.039 19.315 1.00 90.38 319 ARG A N 1
ATOM 2604 C CA . ARG A 1 319 ? -45.512 -24.559 19.968 1.00 90.38 319 ARG A CA 1
ATOM 2605 C C . ARG A 1 319 ? -46.256 -25.689 20.683 1.00 90.38 319 ARG A C 1
ATOM 2607 O O . ARG A 1 319 ? -46.657 -25.505 21.830 1.00 90.38 319 ARG A O 1
ATOM 2614 N N . GLU A 1 320 ? -46.380 -26.867 20.070 1.00 89.38 320 GLU A N 1
ATOM 2615 C CA . GLU A 1 320 ? -46.966 -28.048 20.725 1.00 89.38 320 GLU A CA 1
ATOM 2616 C C . GLU A 1 320 ? -46.148 -28.482 21.949 1.00 89.38 320 GLU A C 1
ATOM 2618 O O . GLU A 1 320 ? -46.708 -28.736 23.018 1.00 89.38 320 GLU A O 1
ATOM 2623 N N . ARG A 1 321 ? -44.814 -28.475 21.843 1.00 90.38 321 ARG A N 1
ATOM 2624 C CA . ARG A 1 321 ? -43.930 -28.808 22.967 1.00 90.38 321 ARG A CA 1
ATOM 2625 C C . ARG A 1 321 ? -44.040 -27.804 24.118 1.00 90.38 321 ARG A C 1
ATOM 2627 O O . ARG A 1 321 ? -44.004 -28.204 25.281 1.00 90.38 321 ARG A O 1
ATOM 2634 N N . ALA A 1 322 ? -44.196 -26.516 23.817 1.00 90.88 322 ALA A N 1
ATOM 2635 C CA . ALA A 1 322 ? -44.409 -25.478 24.821 1.00 90.88 322 ALA A CA 1
ATOM 2636 C C . ALA A 1 322 ? -45.740 -25.661 25.573 1.00 90.88 322 ALA A C 1
ATOM 2638 O O . ALA A 1 322 ? -45.777 -25.515 26.796 1.00 90.88 322 ALA A O 1
ATOM 2639 N N . ILE A 1 323 ? -46.810 -26.044 24.866 1.00 91.12 323 ILE A N 1
ATOM 2640 C CA . ILE A 1 323 ? -48.123 -26.342 25.458 1.00 91.12 323 ILE A CA 1
ATOM 2641 C C . ILE A 1 323 ? -48.031 -27.516 26.442 1.00 91.12 323 ILE A C 1
ATOM 2643 O O . ILE A 1 323 ? -48.569 -27.435 27.550 1.00 91.12 323 ILE A O 1
ATOM 2647 N N . ASP A 1 324 ? -47.330 -28.588 26.070 1.00 91.88 324 ASP A N 1
ATOM 2648 C CA . ASP A 1 324 ? -47.186 -29.769 26.925 1.00 91.88 324 ASP A CA 1
ATOM 2649 C C . ASP A 1 324 ? -46.339 -29.473 28.178 1.00 91.88 324 ASP A C 1
ATOM 2651 O O . ASP A 1 324 ? -46.721 -29.859 29.286 1.00 91.88 324 ASP A O 1
ATOM 2655 N N . LEU A 1 325 ? -45.247 -28.709 28.039 1.00 91.44 325 LEU A N 1
ATOM 2656 C CA . LEU A 1 325 ? -44.423 -28.265 29.173 1.00 91.44 325 LEU A CA 1
ATOM 2657 C C . LEU A 1 325 ? -45.198 -27.360 30.139 1.00 91.44 325 LEU A C 1
ATOM 2659 O O . LEU A 1 325 ? -45.049 -27.475 31.358 1.00 91.44 325 LEU A O 1
ATOM 2663 N N . LEU A 1 326 ? -46.039 -26.467 29.616 1.00 90.06 326 LEU A N 1
ATOM 2664 C CA . LEU A 1 326 ? -46.886 -25.616 30.447 1.00 90.06 326 LEU A CA 1
ATOM 2665 C C . LEU A 1 326 ? -47.932 -26.444 31.207 1.00 90.06 326 LEU A C 1
ATOM 2667 O O . LEU A 1 326 ? -48.144 -26.238 32.403 1.00 90.06 326 LEU A O 1
ATOM 2671 N N . GLN A 1 327 ? -48.534 -27.437 30.544 1.00 90.25 327 GLN A N 1
ATOM 2672 C CA . GLN A 1 327 ? -49.472 -28.360 31.181 1.00 90.25 327 GLN A CA 1
ATOM 2673 C C . GLN A 1 327 ? -48.801 -29.178 32.296 1.00 90.25 327 GLN A C 1
ATOM 2675 O O . GLN A 1 327 ? -49.417 -29.405 33.341 1.00 90.25 327 GLN A O 1
ATOM 2680 N N . GLU A 1 328 ? -47.548 -29.598 32.105 1.00 89.62 328 GLU A N 1
ATOM 2681 C CA . GLU A 1 328 ? -46.753 -30.284 33.127 1.00 89.62 328 GLU A CA 1
ATOM 2682 C C . GLU A 1 328 ? -46.460 -29.371 34.326 1.00 89.62 328 GLU A C 1
ATOM 2684 O O . GLU A 1 328 ? -46.683 -29.787 35.464 1.00 89.62 328 GLU A O 1
ATOM 2689 N N . LYS A 1 329 ? -46.061 -28.111 34.093 1.00 89.00 329 LYS A N 1
ATOM 2690 C CA . LYS A 1 329 ? -45.842 -27.116 35.160 1.00 89.00 329 LYS A CA 1
ATOM 2691 C C . LYS A 1 329 ? -47.103 -26.903 36.007 1.00 89.00 329 LYS A C 1
ATOM 2693 O O . LYS A 1 329 ? -47.027 -26.963 37.234 1.00 89.00 329 LYS A O 1
ATOM 2698 N N . ILE A 1 330 ? -48.268 -26.748 35.373 1.00 85.94 330 ILE A N 1
ATOM 2699 C CA . ILE A 1 330 ? -49.560 -26.594 36.071 1.00 85.94 330 ILE A CA 1
ATOM 2700 C C . ILE A 1 330 ? -49.930 -27.864 36.858 1.00 85.94 330 ILE A C 1
ATOM 2702 O O . ILE A 1 330 ? -50.439 -27.795 37.976 1.00 85.94 330 ILE A O 1
ATOM 2706 N N . ASN A 1 331 ? -49.631 -29.049 36.320 1.00 85.06 331 ASN A N 1
ATOM 2707 C CA . ASN A 1 331 ? -49.882 -30.317 37.008 1.00 85.06 331 ASN A CA 1
ATOM 2708 C C . ASN A 1 331 ? -48.900 -30.597 38.160 1.00 85.06 331 ASN A C 1
ATOM 2710 O O . ASN A 1 331 ? -49.244 -31.315 39.108 1.00 85.06 331 ASN A O 1
ATOM 2714 N N . ALA A 1 332 ? -47.683 -30.063 38.093 1.00 84.38 332 ALA A N 1
ATOM 2715 C CA . ALA A 1 332 ? -46.681 -30.178 39.146 1.00 84.38 332 ALA A CA 1
ATOM 2716 C C . ALA A 1 332 ? -46.961 -29.225 40.317 1.00 84.38 332 ALA A C 1
ATOM 2718 O O . ALA A 1 332 ? -46.573 -29.518 41.453 1.00 84.38 332 ALA A O 1
ATOM 2719 N N . ASP A 1 333 ? -47.677 -28.127 40.069 1.00 81.56 333 ASP A N 1
ATOM 2720 C CA . ASP A 1 333 ? -48.081 -27.195 41.110 1.00 81.56 333 ASP A CA 1
ATOM 2721 C C . ASP A 1 333 ? -49.118 -27.840 42.053 1.00 81.56 333 ASP A C 1
ATOM 2723 O O . ASP A 1 333 ? -50.246 -28.196 41.690 1.00 81.56 333 ASP A O 1
ATOM 2727 N N . LYS A 1 334 ? -48.701 -28.048 43.306 1.00 76.12 334 LYS A N 1
ATOM 2728 C CA . LYS A 1 334 ? -49.534 -28.611 44.382 1.00 76.12 334 LYS A CA 1
ATOM 2729 C C . LYS A 1 334 ? -50.376 -27.546 45.086 1.00 76.12 334 LYS A C 1
ATOM 2731 O O . LYS A 1 334 ? -51.185 -27.896 45.940 1.00 76.12 334 LYS A O 1
ATOM 2736 N N . THR A 1 335 ? -50.170 -26.270 44.761 1.00 73.75 335 THR A N 1
ATOM 2737 C CA . THR A 1 335 ? -50.883 -25.140 45.368 1.00 73.75 335 THR A CA 1
ATOM 2738 C C . THR A 1 335 ? -52.177 -24.796 44.627 1.00 73.75 335 THR A C 1
ATOM 2740 O O . THR A 1 335 ? -53.089 -24.224 45.225 1.00 73.75 335 THR A O 1
ATOM 2743 N N . GLN A 1 336 ? -52.312 -25.211 43.363 1.00 70.56 336 GLN A N 1
ATOM 2744 C CA . GLN A 1 336 ? -53.535 -25.038 42.583 1.00 70.56 336 GLN A CA 1
ATOM 2745 C C . GLN A 1 336 ? -54.541 -26.168 42.841 1.00 70.56 336 GLN A C 1
ATOM 2747 O O . GLN A 1 336 ? -54.308 -27.334 42.517 1.00 70.56 336 GLN A O 1
ATOM 2752 N N . PHE A 1 337 ? -55.698 -25.799 43.398 1.00 62.59 337 PHE A N 1
ATOM 2753 C CA . PHE A 1 337 ? -56.818 -26.714 43.661 1.00 62.59 337 PHE A CA 1
ATOM 2754 C C . PHE A 1 337 ? -57.542 -27.152 42.377 1.00 62.59 337 PHE A C 1
ATOM 2756 O O . PHE A 1 337 ? -58.141 -28.224 42.331 1.00 62.59 337 PHE A O 1
ATOM 2763 N N . PHE A 1 338 ? -57.484 -26.321 41.333 1.00 67.62 338 PHE A N 1
ATOM 2764 C CA . PHE A 1 338 ? -58.070 -26.578 40.023 1.00 67.62 338 PHE A CA 1
ATOM 2765 C C . PHE A 1 338 ? -56.991 -26.442 38.953 1.00 67.62 338 PHE A C 1
ATOM 2767 O O . PHE A 1 338 ? -56.294 -25.432 38.910 1.00 67.62 338 PHE A O 1
ATOM 2774 N N . ARG A 1 339 ? -56.857 -27.463 38.103 1.00 77.56 339 ARG A N 1
ATOM 2775 C CA . ARG A 1 339 ? -55.811 -27.555 37.079 1.00 77.56 339 ARG A CA 1
ATOM 2776 C C . ARG A 1 339 ? -56.446 -27.381 35.705 1.00 77.56 339 ARG A C 1
ATOM 2778 O O . ARG A 1 339 ? -57.006 -28.347 35.181 1.00 77.56 339 ARG A O 1
ATOM 2785 N N . PRO A 1 340 ? -56.437 -26.162 35.144 1.00 77.94 340 PRO A N 1
ATOM 2786 C CA . PRO A 1 340 ? -56.995 -25.934 33.823 1.00 77.94 340 PRO A CA 1
ATOM 2787 C C . PRO A 1 340 ? -56.218 -26.723 32.762 1.00 77.94 340 PRO A C 1
ATOM 2789 O O . PRO A 1 340 ? -55.004 -26.919 32.852 1.00 77.94 340 PRO A O 1
ATOM 2792 N N . THR A 1 341 ? -56.934 -27.185 31.737 1.00 85.56 341 THR A N 1
ATOM 2793 C CA . THR A 1 341 ? -56.307 -27.801 30.568 1.00 85.56 341 THR A CA 1
ATOM 2794 C C . THR A 1 341 ? -55.870 -26.704 29.604 1.00 85.56 341 THR A C 1
ATOM 2796 O O . THR A 1 341 ? -56.717 -26.000 29.049 1.00 85.56 341 THR A O 1
ATOM 2799 N N . VAL A 1 342 ? -54.561 -26.580 29.387 1.00 84.12 342 VAL A N 1
ATOM 2800 C CA . VAL A 1 342 ? -53.931 -25.561 28.532 1.00 84.12 342 VAL A CA 1
ATOM 2801 C C . VAL A 1 342 ? -54.470 -25.655 27.106 1.00 84.12 342 VAL A C 1
ATOM 2803 O O . VAL A 1 342 ? -54.923 -24.660 26.551 1.00 84.12 342 VAL A O 1
ATOM 2806 N N . ARG A 1 343 ? -54.561 -26.874 26.553 1.00 86.62 343 ARG A N 1
ATOM 2807 C CA . ARG A 1 343 ? -55.108 -27.125 25.203 1.00 86.62 343 ARG A CA 1
ATOM 2808 C C . ARG A 1 343 ? -56.560 -26.656 25.016 1.00 86.62 343 ARG A C 1
ATOM 2810 O O . ARG A 1 343 ? -56.962 -26.398 23.890 1.00 86.62 343 ARG A O 1
ATOM 2817 N N . HIS A 1 344 ? -57.346 -26.549 26.091 1.00 85.81 344 HIS A N 1
ATOM 2818 C CA . HIS A 1 344 ? -58.740 -26.085 26.028 1.00 85.81 344 HIS A CA 1
ATOM 2819 C C . HIS A 1 344 ? -58.883 -24.571 26.258 1.00 85.81 344 HIS A C 1
ATOM 2821 O O . HIS A 1 344 ? -59.973 -24.042 26.068 1.00 85.81 344 HIS A O 1
ATOM 2827 N N . ASN A 1 345 ? -57.812 -23.876 26.665 1.00 85.25 345 ASN A N 1
ATOM 2828 C CA . ASN A 1 345 ? -57.820 -22.447 26.994 1.00 85.25 345 ASN A CA 1
ATOM 2829 C C . ASN A 1 345 ? -56.588 -21.728 26.416 1.00 85.25 345 ASN A C 1
ATOM 2831 O O . ASN A 1 345 ? -55.950 -20.945 27.116 1.00 85.25 345 ASN A O 1
ATOM 2835 N N . LEU A 1 346 ? -56.233 -22.008 25.158 1.00 85.31 346 LEU A N 1
ATOM 2836 C CA . LEU A 1 346 ? -55.006 -21.490 24.534 1.00 85.31 346 LEU A CA 1
ATOM 2837 C C . LEU A 1 346 ? -54.898 -19.960 24.623 1.00 85.31 346 LEU A C 1
ATOM 2839 O O . LEU A 1 346 ? -53.862 -19.458 25.041 1.00 85.31 346 LEU A O 1
ATOM 2843 N N . ASP A 1 347 ? -55.989 -19.236 24.361 1.00 85.38 347 ASP A N 1
ATOM 2844 C CA . ASP A 1 347 ? -56.008 -17.766 24.405 1.00 85.38 347 ASP A CA 1
ATOM 2845 C C . ASP A 1 347 ? -55.646 -17.195 25.787 1.00 85.38 347 ASP A C 1
ATOM 2847 O O . ASP A 1 347 ? -55.039 -16.130 25.883 1.00 85.38 347 ASP A O 1
ATOM 2851 N N . ALA A 1 348 ? -55.993 -17.901 26.869 1.00 84.19 348 ALA A N 1
ATOM 2852 C CA . ALA A 1 348 ? -55.683 -17.471 28.232 1.00 84.19 348 ALA A CA 1
ATOM 2853 C C . ALA A 1 348 ? -54.202 -17.681 28.592 1.00 84.19 348 ALA A C 1
ATOM 2855 O O . ALA A 1 348 ? -53.680 -16.977 29.452 1.00 84.19 348 ALA A O 1
ATOM 2856 N N . PHE A 1 349 ? -53.537 -18.627 27.922 1.00 87.81 349 PHE A N 1
ATOM 2857 C CA . PHE A 1 349 ? -52.152 -19.027 28.181 1.00 87.81 349 PHE A CA 1
ATOM 2858 C C . PHE A 1 349 ? -51.178 -18.596 27.075 1.00 87.81 349 PHE A C 1
ATOM 2860 O O . PHE A 1 349 ? -49.992 -18.902 27.152 1.00 87.81 349 PHE A O 1
ATOM 2867 N N . GLU A 1 350 ? -51.638 -17.860 26.062 1.00 88.06 350 GLU A N 1
ATOM 2868 C CA . GLU A 1 350 ? -50.855 -17.516 24.870 1.00 88.06 350 GLU A CA 1
ATOM 2869 C C . GLU A 1 350 ? -49.541 -16.790 25.208 1.00 88.06 350 GLU A C 1
ATOM 2871 O O . GLU A 1 350 ? -48.502 -17.066 24.610 1.00 88.06 350 GLU A O 1
ATOM 2876 N N . ASN A 1 351 ? -49.551 -15.901 26.205 1.00 88.44 351 ASN A N 1
ATOM 2877 C CA . ASN A 1 351 ? -48.342 -15.195 26.642 1.00 88.44 351 ASN A CA 1
ATOM 2878 C C . ASN A 1 351 ? -47.308 -16.148 27.265 1.00 88.44 351 ASN A C 1
ATOM 2880 O O . ASN A 1 351 ? -46.127 -16.060 26.943 1.00 88.44 351 ASN A O 1
ATOM 2884 N N . GLU A 1 352 ? -47.758 -17.084 28.103 1.00 89.38 352 GLU A N 1
ATOM 2885 C CA . GLU A 1 352 ? -46.904 -18.076 28.770 1.00 89.38 352 GLU A CA 1
ATOM 2886 C C . GLU A 1 352 ? -46.374 -19.116 27.768 1.00 89.38 352 GLU A C 1
ATOM 2888 O O . GLU A 1 352 ? -45.209 -19.510 27.824 1.00 89.38 352 GLU A O 1
ATOM 2893 N N . ILE A 1 353 ? -47.202 -19.513 26.795 1.00 89.69 353 ILE A N 1
ATOM 2894 C CA . ILE A 1 353 ? -46.804 -20.387 25.683 1.00 89.69 353 ILE A CA 1
ATOM 2895 C C . ILE A 1 353 ? -45.713 -19.709 24.844 1.00 89.69 353 ILE A C 1
ATOM 2897 O O . ILE A 1 353 ? -44.710 -20.345 24.520 1.00 89.69 353 ILE A O 1
ATOM 2901 N N . ASN A 1 354 ? -45.870 -18.422 24.520 1.00 89.12 354 ASN A N 1
ATOM 2902 C CA . ASN A 1 354 ? -44.890 -17.670 23.733 1.00 89.12 354 ASN A CA 1
ATOM 2903 C C . ASN A 1 354 ? -43.567 -17.453 24.484 1.00 89.12 354 ASN A C 1
ATOM 2905 O O . ASN A 1 354 ? -42.502 -17.506 23.870 1.00 89.12 354 ASN A O 1
ATOM 2909 N N . GLU A 1 355 ? -43.610 -17.248 25.801 1.00 90.25 355 GLU A N 1
ATOM 2910 C CA . GLU A 1 355 ? -42.409 -17.155 26.637 1.00 90.25 355 GLU A CA 1
ATOM 2911 C C . GLU A 1 355 ? -41.611 -18.468 26.608 1.00 90.25 355 GLU A C 1
ATOM 2913 O O . GLU A 1 355 ? -40.420 -18.457 26.294 1.00 90.25 355 GLU A O 1
ATOM 2918 N N . ILE A 1 356 ? -42.283 -19.611 26.787 1.00 88.94 356 ILE A N 1
ATOM 2919 C CA . ILE A 1 356 ? -41.654 -20.939 26.704 1.00 88.94 356 ILE A CA 1
ATOM 2920 C C . ILE A 1 356 ? -41.143 -21.231 25.283 1.00 88.94 356 ILE A C 1
ATOM 2922 O O . ILE A 1 356 ? -40.061 -21.793 25.124 1.00 88.94 356 ILE A O 1
ATOM 2926 N N . CYS A 1 357 ? -41.865 -20.823 24.233 1.00 89.12 357 CYS A N 1
ATOM 2927 C CA . CYS A 1 357 ? -41.386 -20.958 22.851 1.00 89.12 357 CYS A CA 1
ATOM 2928 C C . CYS A 1 357 ? -40.076 -20.188 22.627 1.00 89.12 357 CYS A C 1
ATOM 2930 O O . CYS A 1 357 ? -39.154 -20.712 22.004 1.00 89.12 357 CYS A O 1
ATOM 2932 N N . ASN A 1 358 ? -39.968 -18.967 23.159 1.00 86.38 358 ASN A N 1
ATOM 2933 C CA . ASN A 1 358 ? -38.747 -18.169 23.064 1.00 86.38 358 ASN A CA 1
ATOM 2934 C C . ASN A 1 358 ? -37.591 -18.787 23.867 1.00 86.38 358 ASN A C 1
ATOM 2936 O O . ASN A 1 358 ? -36.448 -18.737 23.417 1.00 86.38 358 ASN A O 1
ATOM 2940 N N . GLU A 1 359 ? -37.857 -19.396 25.024 1.00 87.44 359 GLU A N 1
ATOM 2941 C CA . GLU A 1 359 ? -36.843 -20.153 25.774 1.00 87.44 359 GLU A CA 1
ATOM 2942 C C . GLU A 1 359 ? -36.345 -21.385 25.001 1.00 87.44 359 GLU A C 1
ATOM 2944 O O . GLU A 1 359 ? -35.150 -21.675 25.023 1.00 87.44 359 GLU A O 1
ATOM 2949 N N . LEU A 1 360 ? -37.235 -22.096 24.299 1.00 84.81 360 LEU A N 1
ATOM 2950 C CA . LEU A 1 360 ? -36.894 -23.274 23.490 1.00 84.81 360 LEU A CA 1
ATOM 2951 C C . LEU A 1 360 ? -36.146 -22.934 22.194 1.00 84.81 360 LEU A C 1
ATOM 2953 O O . LEU A 1 360 ? -35.448 -23.791 21.667 1.00 84.81 360 LEU A O 1
ATOM 2957 N N . LEU A 1 361 ? -36.308 -21.717 21.670 1.00 82.88 361 LEU A N 1
ATOM 2958 C CA . LEU A 1 361 ? -35.604 -21.234 20.476 1.00 82.88 361 LEU A CA 1
ATOM 2959 C C . LEU A 1 361 ? -34.208 -20.669 20.781 1.00 82.88 361 LEU A C 1
ATOM 2961 O O . LEU A 1 361 ? -33.367 -20.611 19.887 1.00 82.88 361 LEU A O 1
ATOM 2965 N N . ASN A 1 362 ? -33.979 -20.212 22.016 1.00 77.88 362 ASN A N 1
ATOM 2966 C CA . ASN A 1 362 ? -32.720 -19.592 22.445 1.00 77.88 362 ASN A CA 1
ATOM 2967 C C . ASN A 1 362 ? -31.753 -20.563 23.151 1.00 77.88 362 ASN A C 1
ATOM 2969 O O . ASN A 1 362 ? -30.618 -20.173 23.432 1.00 77.88 362 ASN A O 1
ATOM 2973 N N . ASN A 1 363 ? -32.195 -21.788 23.448 1.00 59.38 363 ASN A N 1
ATOM 2974 C CA . ASN A 1 363 ? -31.384 -22.892 23.975 1.00 59.38 363 ASN A CA 1
ATOM 2975 C C . ASN A 1 363 ? -31.162 -23.943 22.891 1.00 59.38 363 ASN A C 1
ATOM 2977 O O . ASN A 1 363 ? -30.072 -24.559 22.901 1.00 59.38 363 ASN A O 1
#

Secondary structure (DSSP, 8-state):
---EETTEEHHHHHHHT--HHHHHHHHHHHHHTTSTTS-EEEETTTTEEEEEEEHHHHHHH-GGGS---TT--HHHHHTS-HHHHHHHHHHHHHHHHHHHHHHHHTGGGGTEEEE----B-TTSPBPSEEEEEE-HHHHHHHH-S--TT---------------------------------------------------HHHHHHHHHSS----SHHHHHHHHTS-HHHHHHHHHHHHHTT--SHHHHHHHHH-GGGTS---------------S-TT---GGGGS-HHHHHHHHHHHHHTTT-----S----HHHHHHHHHHHHHHHHHH-SS-SS---GGG-HHHHHHHHHHHHHHHHH-

Organism: NCBI:txid2963284

Foldseek 3Di:
DDQDQLLWGPVLCVVLVHDNLLSVVVSVCVVVVPDPPWDWDADPVVLFIKTKDALVVCCVVCVVSQPPPVPDDPVVQVPDDPVVNVVVVVVSSVVSLVSVVCSCVDSSCVFKPWDDQPDADPVRHGHNITITDGPVVSVVSRNDPDPVPPPDDDDDDDDDDDDDDDDDDDDDDDDDDDDDDDDDDDDDDPDPDPDDPPQAPQQCVDVVLHVDHQPDPVSSVVSNPADPVLLVLLSVVCVVVVNDHPVSSVVSSPDCVSVDPPPDDDPDDDDPDDDPDPDDPPVVVVDDPVRSVVVVCVVCVVVCPPPPPPPPPPLVVLLVVLLVVVLVVLVPDPPDPDRDRCVVPVVVCVVSSVVSSVVVVVD

pLDDT: mean 72.22, std 20.72, range [22.36, 95.19]

Sequence (363 aa):
MKYTIEGFNQRNAIALGLNSEDLVLLRWFVDFKNTSDMKKKYIKHANDMGYWISYSYLIQELPILFSANPQYTVENYDSLSAKEKMDLDKKYTKACKQKIKRILSGNLSKVLLRNKSVNRDDKGRVKSEIYVHINPVVFKLLISDDITAVQKCTTDTVVQKCTTDTVVQKCTIYPSTINTYSSTTGSKQKSKDFSSSEKHENINLIENNTHLKVNTPTKEKKASSWDKDRLLKAIEIFKEQQGEYFSLLEKIYNDDKNFVPKNEKTNNSVSKFKSRFHNINESFRKYTPEELEKLLKENQNDKFTNTNNEPAIDINEIRERAIDLLQEKINADKTQFFRPTVRHNLDAFENEINEICNELLNN